Protein AF-A0A5N4CUN2-F1 (afdb_monomer)

Mean predicted aligned error: 5.63 Å

Radius of gyration: 18.81 Å; Cα contacts (8 Å, |Δi|>4): 331; chains: 1; bounding box: 53×37×51 Å

Organism: Camelus dromedarius (NCBI:txid9838)

Sequence (223 aa):
MRIAEFPLNPMFAKMLLESGNFGCSQEILSIAAMMQIQNVFVVPSNQKSQAIRVHRKFAVEEGDHLTMLNVYEAFIKHSKSSQWCQEHFLNHKGLVRAAAVREQLKKLLVKFQVPKKSSEGDPDPVLRCIVSGFFANAARFHSTGAYRTIRDDHELHIHPASVLYAEKPPRWVIYNEVIQTSKYYMRDVTAIESAWLLELAPHFYQQGTHLSLKAKRAKVQDQ

Solvent-accessible surface area (backbone atoms only — not comparable to full-atom values): 12174 Å² total; per-residue (Å²): 122,74,48,80,73,45,99,58,61,61,41,57,32,46,23,56,61,47,12,31,79,52,28,13,26,55,54,45,44,48,28,59,20,41,74,72,42,73,69,47,70,45,70,52,88,93,42,43,70,60,29,53,60,49,48,54,75,40,52,46,92,56,13,32,55,61,18,46,34,45,49,50,53,52,38,57,74,53,72,66,39,59,65,60,21,58,79,50,29,34,34,47,70,41,53,55,48,23,55,53,45,28,56,55,52,48,54,51,36,58,75,70,65,39,49,92,30,63,47,86,83,50,59,64,40,45,53,54,30,48,43,57,24,35,56,89,39,33,35,32,59,42,94,88,78,40,29,26,31,76,88,80,62,47,72,33,36,72,27,85,85,35,69,55,50,87,46,85,77,57,62,26,33,35,33,77,47,76,47,80,75,98,55,46,23,34,38,59,39,28,54,52,63,72,64,54,46,44,72,61,35,49,93,79,39,65,81,70,57,74,65,57,58,49,56,58,51,52,66,64,73,77,111

Nearest PDB structures (foldseek):
  7w59-assembly1_Y  TM=9.658E-01  e=4.745E-22  Homo sapiens
  3i4u-assembly1_A-2  TM=9.693E-01  e=8.129E-22  Homo sapiens
  6hyt-assembly1_A  TM=9.658E-01  e=8.129E-22  Homo sapiens
  6hyt-assembly4_D  TM=9.571E-01  e=1.924E-21  Homo sapiens
  5mqf-assembly1_q  TM=9.693E-01  e=6.289E-21  Homo sapiens

Foldseek 3Di:
DLQVPDPDDSLLSQLLQCLLVLQANLLSLLLSLLVVFPCQAAADPVCNVVLVVLLVVLDDPQKQSSSSSSVLVVCVVVVLDPVVCVNNRGDSVRSVSSVVSSVVSVVSCVVSVRDDGNPPPDCPSVQLSSCLSQLQQKWFQDPVRFIARPPPRDTEHADPPMSCNPPDHAGMWGADDWDDDPGTHGHGIGHDDPVSSCVNCVVVDPPPDPVVVVVVVVVVVVD

Secondary structure (DSSP, 8-state):
--GGGSSS-HHHHHHHHHHHHHT-HHHHHHHHHHTT-S--B---GGGHHHHHHHHTTT--TTBHHHHHHHHHHHHHHTTT-HHHHHHTTB-HHHHHHHHHHHHHHHHHHHHTT------TT-HHHHHHHHHHHHTTSEEEE-TTSSEEETTT--EEEE-TTSGGGSSPPPSEEEEEEEEESSSEEEEEEEE--HHHHHHH-TTT-----HHHHHHHHHHHH--

Structure (mmCIF, N/CA/C/O backbone):
data_AF-A0A5N4CUN2-F1
#
_entry.id   AF-A0A5N4CUN2-F1
#
loop_
_atom_site.group_PDB
_atom_site.id
_atom_site.type_symbol
_atom_site.label_atom_id
_atom_site.label_alt_id
_atom_site.label_comp_id
_atom_site.label_asym_id
_atom_site.label_entity_id
_atom_site.label_seq_id
_atom_site.pdbx_PDB_ins_code
_atom_site.Cartn_x
_atom_site.Cartn_y
_atom_site.Cartn_z
_atom_site.occupancy
_atom_site.B_iso_or_equiv
_atom_site.auth_seq_id
_atom_site.auth_comp_id
_atom_site.auth_asym_id
_atom_site.auth_atom_id
_atom_site.pdbx_PDB_model_num
ATOM 1 N N . MET A 1 1 ? -13.057 -0.856 -22.100 1.00 60.84 1 MET A N 1
ATOM 2 C CA . MET A 1 1 ? -13.466 0.325 -21.304 1.00 60.84 1 MET A CA 1
ATOM 3 C C . MET A 1 1 ? -13.788 0.010 -19.828 1.00 60.84 1 MET A C 1
ATOM 5 O O . MET A 1 1 ? -14.526 0.763 -19.225 1.00 60.84 1 MET A O 1
ATOM 9 N N . ARG A 1 2 ? -13.201 -1.017 -19.179 1.00 78.62 2 ARG A N 1
ATOM 10 C CA . ARG A 1 2 ? -13.511 -1.314 -17.755 1.00 78.62 2 ARG A CA 1
ATOM 11 C C . ARG A 1 2 ? -12.836 -0.356 -16.760 1.00 78.62 2 ARG A C 1
ATOM 13 O O . ARG A 1 2 ? -13.424 -0.003 -15.750 1.00 78.62 2 ARG A O 1
ATOM 20 N N . ILE A 1 3 ? -11.613 0.091 -17.064 1.00 83.38 3 ILE A N 1
ATOM 21 C CA . ILE A 1 3 ? -10.818 0.983 -16.197 1.00 83.38 3 ILE A CA 1
ATOM 22 C C . ILE A 1 3 ? -11.501 2.345 -15.989 1.00 83.38 3 ILE A C 1
ATOM 24 O O . ILE A 1 3 ? -11.527 2.842 -14.871 1.00 83.38 3 ILE A O 1
ATOM 28 N N . ALA A 1 4 ? -12.087 2.918 -17.044 1.00 84.62 4 ALA A N 1
ATOM 29 C CA . ALA A 1 4 ? -12.695 4.252 -17.016 1.00 84.62 4 ALA A CA 1
ATOM 30 C C . ALA A 1 4 ? -13.976 4.342 -16.164 1.00 84.62 4 ALA A C 1
ATOM 32 O O . ALA A 1 4 ? -14.428 5.437 -15.854 1.00 84.62 4 ALA A O 1
ATOM 33 N N . GLU A 1 5 ? -14.567 3.205 -15.793 1.00 87.44 5 GLU A N 1
ATOM 34 C CA . GLU A 1 5 ? -15.769 3.160 -14.956 1.00 87.44 5 GLU A CA 1
ATOM 35 C C . GLU A 1 5 ? -15.459 3.214 -13.450 1.00 87.44 5 GLU A C 1
ATOM 37 O O . GLU A 1 5 ? -16.369 3.407 -12.642 1.00 87.44 5 GLU A O 1
ATOM 42 N N . PHE A 1 6 ? -14.196 3.036 -13.046 1.00 88.25 6 PHE A N 1
ATOM 43 C CA . PHE A 1 6 ? -13.803 3.172 -11.645 1.00 88.25 6 PHE A CA 1
ATOM 44 C C . PHE A 1 6 ? -13.644 4.652 -11.266 1.00 88.25 6 PHE A C 1
ATOM 46 O O . PHE A 1 6 ? -12.958 5.386 -11.976 1.00 88.25 6 PHE A O 1
ATOM 53 N N . PRO A 1 7 ? -14.163 5.095 -10.104 1.00 90.44 7 PRO A N 1
ATOM 54 C CA . PRO A 1 7 ? -13.962 6.454 -9.598 1.00 90.44 7 PRO A CA 1
ATOM 55 C C . PRO A 1 7 ? -12.590 6.606 -8.909 1.00 90.44 7 PRO A C 1
ATOM 57 O O . PRO A 1 7 ? -12.493 7.197 -7.837 1.00 90.44 7 PRO A O 1
ATOM 60 N N . LEU A 1 8 ? -11.540 6.002 -9.474 1.00 90.62 8 LEU A N 1
ATOM 61 C CA . LEU A 1 8 ? -10.194 5.916 -8.901 1.00 90.62 8 LEU A CA 1
ATOM 62 C C . LEU A 1 8 ? -9.133 6.256 -9.951 1.00 90.62 8 LEU A C 1
ATOM 64 O O . LEU A 1 8 ? -9.405 6.264 -11.151 1.00 90.62 8 LEU A O 1
ATOM 68 N N . ASN A 1 9 ? -7.891 6.456 -9.501 1.00 91.56 9 ASN A N 1
ATOM 69 C CA . ASN A 1 9 ? -6.742 6.509 -10.404 1.00 91.56 9 ASN A CA 1
ATOM 70 C C . ASN A 1 9 ? -6.674 5.219 -11.264 1.00 91.56 9 ASN A C 1
ATOM 72 O O . ASN A 1 9 ? -6.872 4.122 -10.723 1.00 91.56 9 ASN A O 1
ATOM 76 N N . PRO A 1 10 ? -6.355 5.316 -12.571 1.00 94.25 10 PRO A N 1
ATOM 77 C CA . PRO A 1 10 ? -6.232 4.163 -13.462 1.00 94.25 10 PRO A CA 1
ATOM 78 C C . PRO A 1 10 ? -5.345 3.020 -12.943 1.00 94.25 10 PRO A C 1
ATOM 80 O O . PRO A 1 10 ? -5.647 1.859 -13.217 1.00 94.25 10 PRO A O 1
ATOM 83 N N . MET A 1 11 ? -4.291 3.314 -12.172 1.00 96.12 11 MET A N 1
ATOM 84 C CA . MET A 1 11 ? -3.417 2.290 -11.578 1.00 96.12 11 MET A CA 1
ATOM 85 C C . MET A 1 11 ? -4.162 1.418 -10.558 1.00 96.12 11 MET A C 1
ATOM 87 O O . MET A 1 11 ? -4.061 0.192 -10.609 1.00 96.12 11 MET A O 1
ATOM 91 N N . PHE A 1 12 ? -5.001 2.021 -9.706 1.00 96.88 12 PHE A N 1
ATOM 92 C CA . PHE A 1 12 ? -5.868 1.272 -8.789 1.00 96.88 12 PHE A CA 1
ATOM 93 C C . PHE A 1 12 ? -6.911 0.449 -9.541 1.00 96.88 12 PHE A C 1
ATOM 95 O O . PHE A 1 12 ? -7.174 -0.691 -9.171 1.00 96.88 12 PHE A O 1
ATOM 102 N N . ALA A 1 13 ? -7.498 0.999 -10.606 1.00 96.44 13 ALA A N 1
ATOM 103 C CA . ALA A 1 13 ? -8.464 0.273 -11.423 1.00 96.44 13 ALA A CA 1
ATOM 104 C C . ALA A 1 13 ? -7.828 -0.952 -12.105 1.00 96.44 13 ALA A C 1
ATOM 106 O O . ALA A 1 13 ? -8.421 -2.030 -12.093 1.00 96.44 13 ALA A O 1
ATOM 107 N N . LYS A 1 14 ? -6.605 -0.818 -12.642 1.00 96.12 14 LYS A N 1
ATOM 108 C CA . LYS A 1 14 ? -5.835 -1.946 -13.187 1.00 96.12 14 LYS A CA 1
ATOM 109 C C . LYS A 1 14 ? -5.560 -2.997 -12.105 1.00 96.12 14 LYS A C 1
ATOM 111 O O . LYS A 1 14 ? -5.880 -4.162 -12.311 1.00 96.12 14 LYS A O 1
ATOM 116 N N . MET A 1 15 ? -5.046 -2.575 -10.947 1.00 97.44 15 MET A N 1
ATOM 117 C CA . MET A 1 15 ? -4.781 -3.450 -9.797 1.00 97.44 15 MET A CA 1
ATOM 118 C C . MET A 1 15 ? -6.031 -4.241 -9.379 1.00 97.44 15 MET A C 1
ATOM 120 O O . MET A 1 15 ? -5.986 -5.455 -9.219 1.00 97.44 15 MET A O 1
ATOM 124 N N . LEU A 1 16 ? -7.173 -3.563 -9.250 1.00 98.12 16 LEU A N 1
ATOM 125 C CA . LEU A 1 16 ? -8.452 -4.170 -8.882 1.00 98.12 16 LEU A CA 1
ATOM 126 C C . LEU A 1 16 ? -8.925 -5.209 -9.905 1.00 98.12 16 LEU A C 1
ATOM 128 O O . LEU A 1 16 ? -9.378 -6.282 -9.510 1.00 98.12 16 LEU A O 1
ATOM 132 N N . LEU A 1 17 ? -8.811 -4.910 -11.200 1.00 97.25 17 LEU A N 1
ATOM 133 C CA . LEU A 1 17 ? -9.230 -5.818 -12.270 1.00 97.25 17 LEU A CA 1
ATOM 134 C C . LEU A 1 17 ? -8.359 -7.080 -12.350 1.00 97.25 17 LEU A C 1
ATOM 136 O O . LEU A 1 17 ? -8.899 -8.162 -12.568 1.00 97.25 17 LEU A O 1
ATOM 140 N N . GLU A 1 18 ? -7.048 -6.957 -12.131 1.00 96.88 18 GLU A N 1
ATOM 141 C CA . GLU A 1 18 ? -6.109 -8.088 -12.178 1.00 96.88 18 GLU A CA 1
ATOM 142 C C . GLU A 1 18 ? -6.113 -8.945 -10.905 1.00 96.88 18 GLU A C 1
ATOM 144 O O . GLU A 1 18 ? -5.708 -10.106 -10.927 1.00 96.88 18 GLU A O 1
ATOM 149 N N . SER A 1 19 ? -6.610 -8.415 -9.789 1.00 98.31 19 SER A N 1
ATOM 150 C CA . SER A 1 19 ? -6.540 -9.074 -8.478 1.00 98.31 19 SER A CA 1
ATOM 151 C C . SER A 1 19 ? -7.138 -10.485 -8.416 1.00 98.31 19 SER A C 1
ATOM 153 O O . SER A 1 19 ? -6.655 -11.342 -7.673 1.00 98.31 19 SER A O 1
ATOM 155 N N . GLY A 1 20 ? -8.159 -10.773 -9.227 1.00 97.25 20 GLY A N 1
ATOM 156 C CA . GLY A 1 20 ? -8.744 -12.113 -9.316 1.00 97.25 20 GLY A CA 1
ATOM 157 C C . GLY A 1 20 ? -7.835 -13.147 -9.999 1.00 97.25 20 GLY A C 1
ATOM 158 O O . GLY A 1 20 ? -7.944 -14.340 -9.698 1.00 97.25 20 GLY A O 1
ATOM 159 N N . ASN A 1 21 ? -6.922 -12.699 -10.868 1.00 97.06 21 ASN A N 1
ATOM 160 C CA . ASN A 1 21 ? -5.923 -13.544 -11.530 1.00 97.06 21 ASN A CA 1
ATOM 161 C C . ASN A 1 21 ? -4.797 -13.918 -10.563 1.00 97.06 21 ASN A C 1
ATOM 163 O O . ASN A 1 21 ? -4.377 -15.070 -10.539 1.00 97.06 21 ASN A O 1
ATOM 167 N N . PHE A 1 22 ? -4.381 -12.974 -9.715 1.00 97.88 22 PHE A N 1
ATOM 168 C CA . PHE A 1 22 ? -3.406 -13.225 -8.650 1.00 97.88 22 PHE A CA 1
ATOM 169 C C . PHE A 1 22 ? -3.988 -14.014 -7.473 1.00 97.88 22 PHE A C 1
ATOM 171 O O . PHE A 1 22 ? -3.245 -14.633 -6.729 1.00 97.88 22 PHE A O 1
ATOM 178 N N . GLY A 1 23 ? -5.312 -14.030 -7.300 1.00 98.19 23 GLY A N 1
ATOM 179 C CA . GLY A 1 23 ? -5.948 -14.743 -6.190 1.00 98.19 23 GLY A CA 1
ATOM 180 C C . GLY A 1 23 ? -6.125 -13.916 -4.918 1.00 98.19 23 GLY A C 1
ATOM 181 O O . GLY A 1 23 ? -6.539 -14.462 -3.910 1.00 98.19 23 GLY A O 1
ATOM 182 N N . CYS A 1 24 ? -5.909 -12.602 -4.971 1.00 98.56 24 CYS A N 1
ATOM 183 C CA . CYS A 1 24 ? -5.881 -11.705 -3.808 1.00 98.56 24 CYS A CA 1
ATOM 184 C C . CYS A 1 24 ? -6.929 -10.575 -3.877 1.00 98.56 24 CYS A C 1
ATOM 186 O O . CYS A 1 24 ? -6.743 -9.463 -3.378 1.00 98.56 24 CYS A O 1
ATOM 188 N N . SER A 1 25 ? -8.048 -10.815 -4.565 1.00 98.50 25 SER A N 1
ATOM 189 C CA . SER A 1 25 ? -9.072 -9.786 -4.802 1.00 98.50 25 SER A CA 1
ATOM 190 C C . SER A 1 25 ? -9.675 -9.184 -3.530 1.00 98.50 25 SER A C 1
ATOM 192 O O . SER A 1 25 ? -10.098 -8.029 -3.545 1.00 98.50 25 SER A O 1
ATOM 194 N N . GLN A 1 26 ? -9.741 -9.936 -2.426 1.00 98.50 26 GLN A N 1
ATOM 195 C CA . GLN A 1 26 ? -10.344 -9.452 -1.185 1.00 98.50 26 GLN A CA 1
ATOM 196 C C . GLN A 1 26 ? -9.429 -8.473 -0.451 1.00 98.50 26 GLN A C 1
ATOM 198 O O . GLN A 1 26 ? -9.922 -7.466 0.071 1.00 98.50 26 GLN A O 1
ATOM 203 N N . GLU A 1 27 ? -8.130 -8.753 -0.467 1.00 98.75 27 GLU A N 1
ATOM 204 C CA . GLU A 1 27 ? -7.043 -7.959 0.090 1.00 98.75 27 GLU A CA 1
ATOM 205 C C . GLU A 1 27 ? -6.873 -6.682 -0.732 1.00 98.75 27 GLU A C 1
ATOM 207 O O . GLU A 1 27 ? -6.954 -5.578 -0.194 1.00 98.75 27 GLU A O 1
ATOM 212 N N . ILE A 1 28 ? -6.766 -6.815 -2.058 1.00 98.69 28 ILE A N 1
ATOM 213 C CA . ILE A 1 28 ? -6.618 -5.687 -2.986 1.00 98.69 28 ILE A CA 1
ATOM 214 C C . ILE A 1 28 ? -7.818 -4.743 -2.926 1.00 98.69 28 ILE A C 1
ATOM 216 O O . ILE A 1 28 ? -7.651 -3.524 -2.964 1.00 98.69 28 ILE A O 1
ATOM 220 N N . LEU A 1 29 ? -9.030 -5.278 -2.770 1.00 98.62 29 LEU A N 1
ATOM 221 C CA . LEU A 1 29 ? -10.230 -4.472 -2.566 1.00 98.62 29 LEU A CA 1
ATOM 222 C C . LEU A 1 29 ? -10.157 -3.640 -1.272 1.00 98.62 29 LEU A C 1
ATOM 224 O O . LEU A 1 29 ? -10.540 -2.468 -1.273 1.00 98.62 29 LEU A O 1
ATOM 228 N N . SER A 1 30 ? -9.667 -4.227 -0.177 1.00 98.75 30 SER A N 1
ATOM 229 C CA . SER A 1 30 ? -9.465 -3.520 1.095 1.00 98.75 30 SER A CA 1
ATOM 230 C C . SER A 1 30 ? -8.366 -2.460 0.979 1.00 98.75 30 SER A C 1
ATOM 232 O O . SER A 1 30 ? -8.586 -1.314 1.367 1.00 98.75 30 SER A O 1
ATOM 234 N N . ILE A 1 31 ? -7.225 -2.810 0.378 1.00 98.69 31 ILE A N 1
ATOM 235 C CA . ILE A 1 31 ? -6.088 -1.909 0.147 1.00 98.69 31 ILE A CA 1
ATOM 236 C C . ILE A 1 31 ? -6.515 -0.715 -0.706 1.00 98.69 31 ILE A C 1
ATOM 238 O O . ILE A 1 31 ? -6.320 0.427 -0.299 1.00 98.69 31 ILE A O 1
ATOM 242 N N . ALA A 1 32 ? -7.168 -0.951 -1.848 1.00 98.38 32 ALA A N 1
ATOM 243 C CA . ALA A 1 32 ? -7.614 0.117 -2.739 1.00 98.38 32 ALA A CA 1
ATOM 244 C C . ALA A 1 32 ? -8.546 1.109 -2.027 1.00 98.38 32 ALA A C 1
ATOM 246 O O . ALA A 1 32 ? -8.425 2.313 -2.246 1.00 98.38 32 ALA A O 1
ATOM 247 N N . ALA A 1 33 ? -9.439 0.621 -1.157 1.00 98.44 33 ALA A N 1
ATOM 248 C CA . ALA A 1 33 ? -10.328 1.465 -0.363 1.00 98.44 33 ALA A CA 1
ATOM 249 C C . ALA A 1 33 ? -9.581 2.260 0.719 1.00 98.44 33 ALA A C 1
ATOM 251 O O . ALA A 1 33 ? -9.854 3.447 0.904 1.00 98.44 33 ALA A O 1
ATOM 252 N N . MET A 1 34 ? -8.634 1.624 1.412 1.00 98.44 34 MET A N 1
ATOM 253 C CA . MET A 1 34 ? -7.817 2.266 2.443 1.00 98.44 34 MET A CA 1
ATOM 254 C C . MET A 1 34 ? -6.920 3.364 1.876 1.00 98.44 34 MET A C 1
ATOM 256 O O . MET A 1 34 ? -6.833 4.432 2.475 1.00 98.44 34 MET A O 1
ATOM 260 N N . MET A 1 35 ? -6.346 3.158 0.689 1.00 97.00 35 MET A N 1
ATOM 261 C CA . MET A 1 35 ? -5.496 4.154 0.024 1.00 97.00 35 MET A CA 1
ATOM 262 C C . MET A 1 35 ? -6.244 5.420 -0.418 1.00 97.00 35 MET A C 1
ATOM 264 O O . MET A 1 35 ? -5.618 6.408 -0.784 1.00 97.00 35 MET A O 1
ATOM 268 N N . GLN A 1 36 ? -7.581 5.439 -0.344 1.00 95.38 36 GLN A N 1
ATOM 269 C CA . GLN A 1 36 ? -8.370 6.660 -0.567 1.00 95.38 36 GLN A CA 1
ATOM 270 C C . GLN A 1 36 ? -8.555 7.497 0.708 1.00 95.38 36 GLN A C 1
ATOM 272 O O . GLN A 1 36 ? -9.151 8.577 0.659 1.00 95.38 36 GLN A O 1
ATOM 277 N N . ILE A 1 37 ? -8.114 6.997 1.866 1.00 96.31 37 ILE A N 1
ATOM 278 C CA . ILE A 1 37 ? -8.299 7.652 3.158 1.00 96.31 37 ILE A CA 1
ATOM 279 C C . ILE A 1 37 ? -7.001 8.316 3.594 1.00 96.31 37 ILE A C 1
ATOM 281 O O . ILE A 1 37 ? -5.978 7.676 3.808 1.00 96.31 37 ILE A O 1
ATOM 285 N N . GLN A 1 38 ? -7.069 9.625 3.802 1.00 91.19 38 GLN A N 1
ATOM 286 C CA . GLN A 1 38 ? -5.967 10.383 4.379 1.00 91.19 38 GLN A CA 1
ATOM 287 C C . GLN A 1 38 ? -5.993 10.307 5.909 1.00 91.19 38 GLN A C 1
ATOM 289 O O . GLN A 1 38 ? -7.062 10.256 6.522 1.00 91.19 38 GLN A O 1
ATOM 294 N N . ASN A 1 39 ? -4.811 10.381 6.526 1.00 90.88 39 ASN A N 1
ATOM 295 C CA . ASN A 1 39 ? -4.642 10.484 7.980 1.00 90.88 39 ASN A CA 1
ATOM 296 C C . ASN A 1 39 ? -5.345 9.347 8.750 1.00 90.88 39 ASN A C 1
ATOM 298 O O . ASN A 1 39 ? -6.094 9.595 9.697 1.00 90.88 39 ASN A O 1
ATOM 302 N N . VAL A 1 40 ? -5.139 8.096 8.313 1.00 97.25 40 VAL A N 1
ATOM 303 C CA . VAL A 1 40 ? -5.640 6.896 9.011 1.00 97.25 40 VAL A CA 1
ATOM 304 C C . VAL A 1 40 ? -5.054 6.812 10.422 1.00 97.25 40 VAL A C 1
ATOM 306 O O . VAL A 1 40 ? -5.788 6.580 11.381 1.00 97.25 40 VAL A O 1
ATOM 309 N N . PHE A 1 41 ? -3.751 7.059 10.548 1.00 96.75 41 PHE A N 1
ATOM 310 C CA . PHE A 1 41 ? -3.044 7.135 11.820 1.00 96.75 41 PHE A CA 1
ATOM 311 C C . PHE A 1 41 ? -3.147 8.539 12.422 1.00 96.75 41 PHE A C 1
ATOM 313 O O . PHE A 1 41 ? -2.848 9.538 11.768 1.00 96.75 41 PHE A O 1
ATOM 320 N N . VAL A 1 42 ? -3.544 8.613 13.690 1.00 95.94 42 VAL A N 1
ATOM 321 C CA . VAL A 1 42 ? -3.650 9.853 14.464 1.00 95.94 42 VAL A CA 1
ATOM 322 C C . VAL A 1 42 ? -2.486 9.913 15.444 1.00 95.94 42 VAL A C 1
ATOM 324 O O . VAL A 1 42 ? -2.243 8.962 16.174 1.00 95.94 42 VAL A O 1
ATOM 327 N N . VAL A 1 43 ? -1.762 11.029 15.501 1.00 94.50 43 VAL A N 1
ATOM 328 C CA . VAL A 1 43 ? -0.636 11.196 16.433 1.00 94.50 43 VAL A CA 1
ATOM 329 C C . VAL A 1 43 ? -0.880 12.432 17.300 1.00 94.50 43 VAL A C 1
ATOM 331 O O . VAL A 1 43 ? -0.524 13.540 16.898 1.00 94.50 43 VAL A O 1
ATOM 334 N N . PRO A 1 44 ? -1.504 12.279 18.483 1.00 93.06 44 PRO A N 1
ATOM 335 C CA . PRO A 1 44 ? -1.698 13.386 19.412 1.00 93.06 44 PRO A CA 1
ATOM 336 C C . PRO A 1 44 ? -0.354 13.906 19.932 1.00 93.06 44 PRO A C 1
ATOM 338 O O . PRO A 1 44 ? 0.535 13.118 20.265 1.00 93.06 44 PRO A O 1
ATOM 341 N N . SER A 1 45 ? -0.211 15.227 20.056 1.00 93.25 45 SER A N 1
ATOM 342 C CA . SER A 1 45 ? 1.033 15.866 20.513 1.00 93.25 45 SER A CA 1
ATOM 343 C C . SER A 1 45 ? 1.477 15.386 21.900 1.00 93.25 45 SER A C 1
ATOM 345 O O . SER A 1 45 ? 2.666 15.172 22.121 1.00 93.25 45 SER A O 1
ATOM 347 N N . ASN A 1 46 ? 0.526 15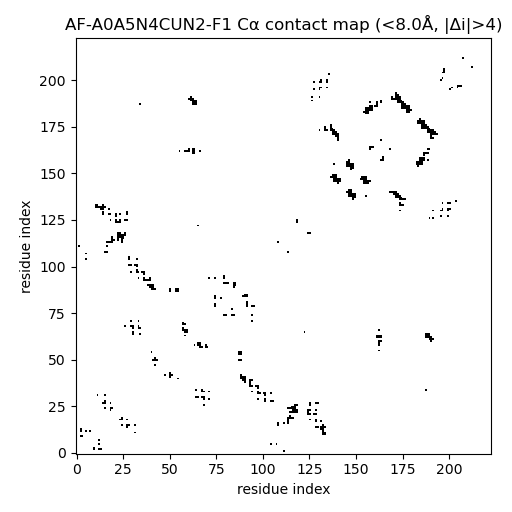.143 22.806 1.00 95.31 46 ASN A N 1
ATOM 348 C CA . ASN A 1 46 ? 0.776 14.685 24.175 1.00 95.31 46 ASN A CA 1
ATOM 349 C C . ASN A 1 46 ? 1.059 13.176 24.309 1.00 95.31 46 ASN A C 1
ATOM 351 O O . ASN A 1 46 ? 1.511 12.740 25.361 1.00 95.31 46 ASN A O 1
ATOM 355 N N . GLN A 1 47 ? 0.795 12.373 23.273 1.00 94.56 47 GLN A N 1
ATOM 356 C CA . GLN A 1 47 ? 0.891 10.904 23.314 1.00 94.56 47 GLN A CA 1
ATOM 357 C C . GLN A 1 47 ? 1.672 10.338 22.121 1.00 94.56 47 GLN A C 1
ATOM 359 O O . GLN A 1 47 ? 1.489 9.187 21.728 1.00 94.56 47 GLN A O 1
ATOM 364 N N . LYS A 1 48 ? 2.573 11.138 21.539 1.00 94.31 48 LYS A N 1
ATOM 365 C CA . LYS A 1 48 ? 3.303 10.793 20.312 1.00 94.31 48 LYS A CA 1
ATOM 366 C C . LYS A 1 48 ? 4.027 9.443 20.395 1.00 94.31 48 LYS A C 1
ATOM 368 O O . LYS A 1 48 ? 3.901 8.628 19.485 1.00 94.31 48 LYS A O 1
ATOM 373 N N . SER A 1 49 ? 4.761 9.187 21.479 1.00 94.94 49 SER A N 1
ATOM 374 C CA . SER A 1 49 ? 5.509 7.934 21.671 1.00 94.94 49 SER A CA 1
ATOM 375 C C . SER A 1 49 ? 4.588 6.715 21.781 1.00 94.94 49 SER A C 1
ATOM 377 O O . SER A 1 49 ? 4.861 5.673 21.184 1.00 94.94 49 SER A O 1
ATOM 379 N N . GLN A 1 50 ? 3.474 6.854 22.503 1.00 96.31 50 GLN A N 1
ATOM 380 C CA . GLN A 1 50 ? 2.476 5.800 22.650 1.00 96.31 50 GLN A CA 1
ATOM 381 C C . GLN A 1 50 ? 1.779 5.501 21.320 1.00 96.31 50 GLN A C 1
ATOM 383 O O . GLN A 1 50 ? 1.688 4.331 20.955 1.00 96.31 50 GLN A O 1
ATOM 388 N N . ALA A 1 51 ? 1.358 6.534 20.582 1.00 96.06 51 ALA A N 1
ATOM 389 C CA . ALA A 1 51 ? 0.725 6.387 19.274 1.00 96.06 51 ALA A CA 1
ATOM 390 C C . ALA A 1 51 ? 1.635 5.631 18.298 1.00 96.06 51 ALA A C 1
ATOM 392 O O . ALA A 1 51 ? 1.238 4.595 17.775 1.00 96.06 51 ALA A O 1
ATOM 393 N N . ILE A 1 52 ? 2.899 6.055 18.165 1.00 93.62 52 ILE A N 1
ATOM 394 C CA . ILE A 1 52 ? 3.888 5.387 17.302 1.00 93.62 52 ILE A CA 1
ATOM 395 C C . ILE A 1 52 ? 4.070 3.916 17.700 1.00 93.62 52 ILE A C 1
ATOM 397 O O . ILE A 1 52 ? 4.105 3.039 16.838 1.00 93.62 52 ILE A O 1
ATOM 401 N N . ARG A 1 53 ? 4.157 3.618 19.004 1.00 95.12 53 ARG A N 1
ATOM 402 C CA . ARG A 1 53 ? 4.296 2.236 19.489 1.00 95.12 53 ARG A CA 1
ATOM 403 C C . ARG A 1 53 ? 3.087 1.374 19.130 1.00 95.12 53 ARG A C 1
ATOM 405 O O . ARG A 1 53 ? 3.259 0.194 18.845 1.00 95.12 53 ARG A O 1
ATOM 412 N N . VAL A 1 54 ? 1.878 1.933 19.173 1.00 96.88 54 VAL A N 1
ATOM 413 C CA . VAL A 1 54 ? 0.664 1.203 18.789 1.00 96.88 54 VAL A CA 1
ATOM 414 C C . VAL A 1 54 ? 0.582 1.033 17.274 1.00 96.88 54 VAL A C 1
ATOM 416 O O . VAL A 1 54 ? 0.306 -0.071 16.818 1.00 96.88 54 VAL A O 1
ATOM 419 N N . HIS A 1 55 ? 0.904 2.066 16.492 1.00 96.25 55 HIS A N 1
ATOM 420 C CA . HIS A 1 55 ? 0.921 1.999 15.025 1.00 96.25 55 HIS A CA 1
ATOM 421 C C . HIS A 1 55 ? 1.901 0.949 14.500 1.00 96.25 55 HIS A C 1
ATOM 423 O O . HIS A 1 55 ? 1.557 0.198 13.592 1.00 96.25 55 HIS A O 1
ATOM 429 N N . ARG A 1 56 ? 3.072 0.813 15.137 1.00 95.00 56 ARG A N 1
ATOM 430 C CA . ARG A 1 56 ? 4.059 -0.231 14.810 1.00 95.00 56 ARG A CA 1
ATOM 431 C C . ARG A 1 56 ? 3.514 -1.657 14.898 1.00 95.00 56 ARG A C 1
ATOM 433 O O . ARG A 1 56 ? 4.071 -2.531 14.256 1.00 95.00 56 ARG A O 1
ATOM 440 N N . LYS A 1 57 ? 2.435 -1.907 15.647 1.00 96.75 57 LYS A N 1
ATOM 441 C CA . LYS A 1 57 ? 1.810 -3.240 15.710 1.00 96.75 57 LYS A CA 1
ATOM 442 C C . LYS A 1 57 ? 1.085 -3.632 14.419 1.00 96.75 57 LYS A C 1
ATOM 444 O O . LYS A 1 57 ? 0.801 -4.808 14.238 1.00 96.75 57 LYS A O 1
ATOM 449 N N . PHE A 1 58 ? 0.748 -2.662 13.568 1.00 97.50 58 PHE A N 1
ATOM 450 C CA . PHE A 1 58 ? 0.152 -2.906 12.251 1.00 97.50 58 PHE A CA 1
ATOM 451 C C . PHE A 1 58 ? 1.194 -2.941 11.134 1.00 97.50 58 PHE A C 1
ATOM 453 O O . PHE A 1 58 ? 0.899 -3.450 10.054 1.00 97.50 58 PHE A O 1
ATOM 460 N N . ALA A 1 59 ? 2.367 -2.353 11.385 1.00 96.50 59 ALA A N 1
ATOM 461 C CA . ALA A 1 59 ? 3.427 -2.212 10.404 1.00 96.50 59 ALA A CA 1
ATOM 462 C C . ALA A 1 59 ? 4.009 -3.574 10.029 1.00 96.50 59 ALA A C 1
ATOM 464 O O . ALA A 1 59 ? 4.196 -4.437 10.887 1.00 96.50 59 ALA A O 1
ATOM 465 N N . VAL A 1 60 ? 4.314 -3.724 8.746 1.00 96.62 60 VAL A N 1
ATOM 466 C CA . VAL A 1 60 ? 4.972 -4.905 8.190 1.00 96.62 60 VAL A CA 1
ATOM 467 C C . VAL A 1 60 ? 6.099 -4.483 7.256 1.00 96.62 60 VAL A C 1
ATOM 469 O O . VAL A 1 60 ? 6.087 -3.369 6.722 1.00 96.62 60 VAL A O 1
ATOM 472 N N . GLU A 1 61 ? 7.094 -5.350 7.098 1.00 95.69 61 GLU A N 1
ATOM 473 C CA . GLU A 1 61 ? 8.337 -5.036 6.385 1.00 95.69 61 GLU A CA 1
ATOM 474 C C . GLU A 1 61 ? 8.145 -4.861 4.873 1.00 95.69 61 GLU A C 1
ATOM 476 O O . GLU A 1 61 ? 8.932 -4.179 4.218 1.00 95.69 61 GLU A O 1
ATOM 481 N N . GLU A 1 62 ? 7.067 -5.411 4.318 1.00 97.25 62 GLU A N 1
ATOM 482 C CA . GLU A 1 62 ? 6.696 -5.254 2.917 1.00 97.25 62 GLU A CA 1
ATOM 483 C C . GLU A 1 62 ? 6.245 -3.820 2.604 1.00 97.25 62 GLU A C 1
ATOM 485 O O . GLU A 1 62 ? 6.364 -3.360 1.466 1.00 97.25 62 GLU A O 1
ATOM 490 N N . GLY A 1 63 ? 5.735 -3.088 3.600 1.00 97.75 63 GLY A N 1
ATOM 491 C CA . GLY A 1 63 ? 5.457 -1.656 3.506 1.00 97.75 63 GLY A CA 1
ATOM 492 C C . GLY A 1 63 ? 4.008 -1.233 3.750 1.00 97.75 63 GLY A C 1
ATOM 493 O O . GLY A 1 63 ? 3.210 -1.902 4.417 1.00 97.75 63 GLY A O 1
ATOM 494 N N . ASP A 1 64 ? 3.666 -0.059 3.218 1.00 98.25 64 ASP A N 1
ATOM 495 C CA . ASP A 1 64 ? 2.463 0.688 3.600 1.00 98.25 64 ASP A CA 1
ATOM 496 C C . ASP A 1 64 ? 1.163 0.013 3.134 1.00 98.25 64 ASP A C 1
ATOM 498 O O . ASP A 1 64 ? 0.157 0.055 3.844 1.00 98.25 64 ASP A O 1
ATOM 502 N N . HIS A 1 65 ? 1.169 -0.660 1.977 1.00 98.56 65 HIS A N 1
ATOM 503 C CA . HIS A 1 65 ? -0.020 -1.338 1.446 1.00 98.56 65 HIS A CA 1
ATOM 504 C C . HIS A 1 65 ? -0.531 -2.451 2.359 1.00 98.56 65 HIS A C 1
ATOM 506 O O . HIS A 1 65 ? -1.708 -2.448 2.729 1.00 98.56 65 HIS A O 1
ATOM 512 N N . LEU A 1 66 ? 0.346 -3.366 2.771 1.00 98.38 66 LEU A N 1
ATOM 513 C CA . LEU A 1 66 ? -0.025 -4.438 3.694 1.00 98.38 66 LEU A CA 1
ATOM 514 C C . LEU A 1 66 ? -0.249 -3.914 5.117 1.00 98.38 66 LEU A C 1
ATOM 516 O O . LEU A 1 66 ? -1.141 -4.391 5.814 1.00 98.38 66 LEU A O 1
ATOM 520 N N . THR A 1 67 ? 0.446 -2.846 5.518 1.00 98.44 67 THR A N 1
ATOM 521 C CA . THR A 1 67 ? 0.142 -2.152 6.779 1.00 98.44 67 THR A CA 1
ATOM 522 C C . THR A 1 67 ? -1.302 -1.628 6.793 1.00 98.44 67 THR A C 1
ATOM 524 O O . THR A 1 67 ? -2.027 -1.804 7.773 1.00 98.44 67 THR A O 1
ATOM 527 N N . MET A 1 68 ? -1.766 -1.013 5.700 1.00 98.62 68 MET A N 1
ATOM 528 C CA . MET A 1 68 ? -3.155 -0.554 5.574 1.00 98.62 68 MET A CA 1
ATOM 529 C C . MET A 1 68 ? -4.161 -1.710 5.538 1.00 98.62 68 MET A C 1
ATOM 531 O O . MET A 1 68 ? -5.260 -1.568 6.081 1.00 98.62 68 MET A O 1
ATOM 535 N N . LEU A 1 69 ? -3.794 -2.850 4.942 1.00 98.69 69 LEU A N 1
ATOM 536 C CA . LEU A 1 69 ? -4.601 -4.071 4.994 1.00 98.69 69 LEU A CA 1
ATOM 537 C C . LEU A 1 69 ? -4.793 -4.534 6.444 1.00 98.69 69 LEU A C 1
ATOM 539 O O . LEU A 1 69 ? -5.935 -4.684 6.879 1.00 98.69 69 LEU A O 1
ATOM 543 N N . ASN A 1 70 ? -3.708 -4.634 7.217 1.00 98.56 70 ASN A N 1
ATOM 544 C CA . ASN A 1 70 ? -3.746 -5.022 8.630 1.00 98.56 70 ASN A CA 1
ATOM 545 C C . ASN A 1 70 ? -4.642 -4.103 9.464 1.00 98.56 70 ASN A C 1
ATOM 547 O O . ASN A 1 70 ? -5.429 -4.570 10.290 1.00 98.56 70 ASN A O 1
ATOM 551 N N . VAL A 1 71 ? -4.555 -2.786 9.242 1.00 98.69 71 VAL A N 1
ATOM 552 C CA . VAL A 1 71 ? -5.429 -1.812 9.915 1.00 98.69 71 VAL A CA 1
ATOM 553 C C . VAL A 1 71 ? -6.898 -2.077 9.580 1.00 98.69 71 VAL A C 1
ATOM 555 O O . VAL A 1 71 ? -7.741 -2.087 10.481 1.00 98.69 71 VAL A O 1
ATOM 558 N N . TYR A 1 72 ? -7.222 -2.300 8.303 1.00 98.75 72 TYR A N 1
ATOM 559 C CA . TYR A 1 72 ? -8.596 -2.555 7.875 1.00 98.75 72 TYR A CA 1
ATOM 560 C C . TYR A 1 72 ? -9.147 -3.859 8.456 1.00 98.75 72 TYR A C 1
ATOM 562 O O . TYR A 1 72 ? -10.250 -3.877 9.003 1.00 98.75 72 TYR A O 1
ATOM 570 N N . GLU A 1 73 ? -8.386 -4.947 8.380 1.00 98.38 73 GLU A N 1
ATOM 571 C CA . GLU A 1 73 ? -8.797 -6.246 8.912 1.00 98.38 73 GLU A CA 1
ATOM 572 C C . GLU A 1 73 ? -8.997 -6.199 10.424 1.00 98.38 73 GLU A C 1
ATOM 574 O O . GLU A 1 73 ? -10.020 -6.669 10.926 1.00 98.38 73 GLU A O 1
ATOM 579 N N . ALA A 1 74 ? -8.088 -5.548 11.153 1.00 98.50 74 ALA A N 1
ATOM 580 C CA . ALA A 1 74 ? -8.234 -5.346 12.586 1.00 98.50 74 ALA A CA 1
ATOM 581 C C . ALA A 1 74 ? -9.472 -4.499 12.923 1.00 98.50 74 ALA A C 1
ATOM 583 O O . ALA A 1 74 ? -10.205 -4.835 13.856 1.00 98.50 74 ALA A O 1
ATOM 584 N N . PHE A 1 75 ? -9.758 -3.455 12.142 1.00 98.69 75 PHE A N 1
ATOM 585 C CA . PHE A 1 75 ? -10.959 -2.636 12.306 1.00 98.69 75 PHE A CA 1
ATOM 586 C C . PHE A 1 75 ? -12.250 -3.442 12.110 1.00 98.69 75 PHE A C 1
ATOM 588 O O . PHE A 1 75 ? -13.195 -3.303 12.891 1.00 98.69 75 PHE A O 1
ATOM 595 N N . ILE A 1 76 ? -12.297 -4.315 11.098 1.00 98.44 76 ILE A N 1
ATOM 596 C CA . ILE A 1 76 ? -13.442 -5.204 10.863 1.00 98.44 76 ILE A CA 1
ATOM 597 C C . ILE A 1 76 ? -13.559 -6.264 11.961 1.00 98.44 76 ILE A C 1
ATOM 599 O O . ILE A 1 76 ? -14.662 -6.485 12.462 1.00 98.44 76 ILE A O 1
ATOM 603 N N . LYS A 1 77 ? -12.441 -6.865 12.385 1.00 98.19 77 LYS A N 1
ATOM 604 C CA . LYS A 1 77 ? -12.389 -7.853 13.473 1.00 98.19 77 LYS A CA 1
ATOM 605 C C . LYS A 1 77 ? -12.934 -7.299 14.790 1.00 98.19 77 LYS A C 1
ATOM 607 O O . LYS A 1 77 ? -13.591 -8.024 15.527 1.00 98.19 77 LYS A O 1
ATOM 612 N N . HIS A 1 78 ? -12.712 -6.014 15.061 1.00 98.44 78 HIS A N 1
ATOM 613 C CA . HIS A 1 78 ? -13.250 -5.314 16.233 1.00 98.44 78 HIS A CA 1
ATOM 614 C C . HIS A 1 78 ? -14.584 -4.611 15.939 1.00 98.44 78 HIS A C 1
ATOM 616 O O . HIS A 1 78 ? -14.895 -3.572 16.525 1.00 98.44 78 HIS A O 1
ATOM 622 N N . SER A 1 79 ? -15.379 -5.151 15.010 1.00 98.06 79 SER A N 1
ATOM 623 C CA . SER A 1 79 ? -16.751 -4.715 14.721 1.00 98.06 79 SER A CA 1
ATOM 624 C C . SER A 1 79 ? -16.888 -3.221 14.417 1.00 98.06 79 SER A C 1
ATOM 626 O O . SER A 1 79 ? -17.898 -2.600 14.746 1.00 98.06 79 SER A O 1
ATOM 628 N N . LYS A 1 80 ? -15.873 -2.620 13.781 1.00 97.75 80 LYS A N 1
ATOM 629 C CA . LYS A 1 80 ? -15.830 -1.189 13.442 1.00 97.75 80 LYS A CA 1
ATOM 630 C C . LYS A 1 80 ? -15.936 -0.255 14.662 1.00 97.75 80 LYS A C 1
ATOM 632 O O . LYS A 1 80 ? -16.421 0.877 14.550 1.00 97.75 80 LYS A O 1
ATOM 637 N N . SER A 1 81 ? -15.499 -0.731 15.829 1.00 98.44 81 SER A N 1
ATOM 638 C CA . SER A 1 81 ? -15.632 -0.043 17.114 1.00 98.44 81 SER A CA 1
ATOM 639 C C . SER A 1 81 ? -14.887 1.298 17.144 1.00 98.44 81 SER A C 1
ATOM 641 O O . SER A 1 81 ? -13.677 1.360 16.932 1.00 98.44 81 SER A O 1
ATOM 643 N N . SER A 1 82 ? -15.596 2.363 17.527 1.00 98.31 82 SER A N 1
ATOM 644 C CA . SER A 1 82 ? -15.003 3.690 17.743 1.00 98.31 82 SER A CA 1
ATOM 645 C C . SER A 1 82 ? -14.020 3.708 18.917 1.00 98.31 82 SER A C 1
ATOM 647 O O . SER A 1 82 ? -12.938 4.278 18.795 1.00 98.31 82 SER A O 1
ATOM 649 N N . GLN A 1 83 ? -14.348 3.004 20.007 1.00 98.31 83 GLN A N 1
ATOM 650 C CA . GLN A 1 83 ? -13.485 2.883 21.183 1.00 98.31 83 GLN A CA 1
ATOM 651 C C . GLN A 1 83 ? -12.145 2.224 20.825 1.00 98.31 83 GLN A C 1
ATOM 653 O O . GLN A 1 83 ? -11.092 2.816 21.029 1.00 98.31 83 GLN A O 1
ATOM 658 N N . TRP A 1 84 ? -12.184 1.045 20.197 1.00 98.44 84 TRP A N 1
ATOM 659 C CA . TRP A 1 84 ? -10.990 0.386 19.658 1.00 98.44 84 TRP A CA 1
ATOM 660 C C . TRP A 1 84 ? -10.130 1.311 18.778 1.00 98.44 84 TRP A C 1
ATOM 662 O O . TRP A 1 84 ? -8.913 1.359 18.957 1.00 98.44 84 TRP A O 1
ATOM 672 N N . CYS A 1 85 ? -10.736 2.091 17.870 1.00 98.38 85 CYS A N 1
ATOM 673 C CA . CYS A 1 85 ? -9.987 3.060 17.065 1.00 98.38 85 CYS A CA 1
ATOM 674 C C . CYS A 1 85 ? -9.310 4.133 17.925 1.00 98.38 85 CYS A C 1
ATOM 676 O O . CYS A 1 85 ? -8.167 4.487 17.652 1.00 98.38 85 CYS A O 1
ATOM 678 N N . GLN A 1 86 ? -9.983 4.638 18.962 1.00 97.44 86 GLN A N 1
ATOM 679 C CA . GLN A 1 86 ? -9.403 5.607 19.891 1.00 97.44 86 GLN A CA 1
ATOM 680 C C . GLN A 1 86 ? -8.199 5.016 20.637 1.00 97.44 86 GLN A C 1
ATOM 682 O O . GLN A 1 86 ? -7.141 5.641 20.674 1.00 97.44 86 GLN A O 1
ATOM 687 N N . GLU A 1 87 ? -8.329 3.795 21.159 1.00 97.00 87 GLU A N 1
ATOM 688 C CA . GLU A 1 87 ? -7.252 3.066 21.848 1.00 97.00 87 GLU A CA 1
ATOM 689 C C . GLU A 1 87 ? -6.052 2.782 20.929 1.00 97.00 87 GLU A C 1
ATOM 691 O O . GLU A 1 87 ? -4.906 2.752 21.384 1.00 97.00 87 GLU A O 1
ATOM 696 N N . HIS A 1 88 ? -6.308 2.611 19.627 1.00 98.25 88 HIS A N 1
ATOM 697 C CA . HIS A 1 88 ? -5.286 2.340 18.616 1.00 98.25 88 HIS A CA 1
ATOM 698 C C . HIS A 1 88 ? -4.798 3.581 17.867 1.00 98.25 88 HIS A C 1
ATOM 700 O O . HIS A 1 88 ? -3.987 3.462 16.947 1.00 98.25 88 HIS A O 1
ATOM 706 N N . PHE A 1 89 ? -5.245 4.771 18.279 1.00 98.06 89 PHE A N 1
ATOM 707 C CA . PHE A 1 89 ? -4.893 6.039 17.648 1.00 98.06 89 PHE A CA 1
ATOM 708 C C . PHE A 1 89 ? -5.193 6.043 16.137 1.00 98.06 89 PHE A C 1
ATOM 710 O O . PHE A 1 89 ? -4.361 6.437 15.315 1.00 98.06 89 PHE A O 1
ATOM 717 N N . LEU A 1 90 ? -6.385 5.575 15.772 1.00 98.25 90 LEU A N 1
ATOM 718 C CA . LEU A 1 90 ? -6.880 5.471 14.403 1.00 98.25 90 LEU A CA 1
ATOM 719 C C . LEU A 1 90 ? -8.065 6.410 14.168 1.00 98.25 90 LEU A C 1
ATOM 721 O O . LEU A 1 90 ? -8.932 6.606 15.021 1.00 98.25 90 LEU A O 1
ATOM 725 N N . ASN A 1 91 ? -8.145 6.955 12.960 1.00 98.12 91 ASN A N 1
ATOM 726 C CA . ASN A 1 91 ? -9.243 7.810 12.537 1.00 98.12 91 ASN A CA 1
ATOM 727 C C . ASN A 1 91 ? -10.504 6.981 12.233 1.00 98.12 91 ASN A C 1
ATOM 729 O O . ASN A 1 91 ? -10.689 6.489 11.118 1.00 98.12 91 ASN A O 1
ATOM 733 N N . HIS A 1 92 ? -11.406 6.864 13.215 1.00 98.50 92 HIS A N 1
ATOM 734 C CA . HIS A 1 92 ? -12.661 6.108 13.080 1.00 98.50 92 HIS A CA 1
ATOM 735 C C . HIS A 1 92 ? -13.511 6.554 11.883 1.00 98.50 92 HIS A C 1
ATOM 737 O O . HIS A 1 92 ? -13.945 5.714 11.096 1.00 98.50 92 HIS A O 1
ATOM 743 N N . LYS A 1 93 ? -13.692 7.867 11.683 1.00 98.31 93 LYS A N 1
ATOM 744 C CA . LYS A 1 93 ? -14.466 8.402 10.547 1.00 98.31 93 LYS A CA 1
ATOM 745 C C . LYS A 1 93 ? -13.830 8.019 9.208 1.00 98.31 93 LYS A C 1
ATOM 747 O O . LYS A 1 93 ? -14.542 7.657 8.272 1.00 98.31 93 LYS A O 1
ATOM 752 N N . GLY A 1 94 ? -12.499 8.064 9.131 1.00 98.44 94 GLY A N 1
ATOM 753 C CA . GLY A 1 94 ? -11.735 7.612 7.969 1.00 98.44 94 GLY A CA 1
ATOM 754 C C . GLY A 1 94 ? -11.956 6.127 7.669 1.00 98.44 94 GLY A C 1
ATOM 755 O O . GLY A 1 94 ? -12.267 5.772 6.536 1.00 98.44 94 GLY A O 1
ATOM 756 N N . LEU A 1 95 ? -11.894 5.266 8.686 1.00 98.62 95 LEU A N 1
ATOM 757 C CA . LEU A 1 95 ? -12.086 3.819 8.530 1.00 98.62 95 LEU A CA 1
ATOM 758 C C . LEU A 1 95 ? -13.529 3.435 8.165 1.00 98.62 95 LEU A C 1
ATOM 760 O O . LEU A 1 95 ? -13.751 2.552 7.332 1.00 98.62 95 LEU A O 1
ATOM 764 N N . VAL A 1 96 ? -14.529 4.134 8.711 1.00 98.56 96 VAL A N 1
ATOM 765 C CA . VAL A 1 96 ? -15.930 3.980 8.281 1.00 98.56 96 VAL A CA 1
ATOM 766 C C . VAL A 1 96 ? -16.083 4.362 6.806 1.00 98.56 96 VAL A C 1
ATOM 768 O O . VAL A 1 96 ? -16.738 3.640 6.048 1.00 98.56 96 VAL A O 1
ATOM 771 N N . ARG A 1 97 ? -15.434 5.448 6.366 1.00 98.50 97 ARG A N 1
ATOM 772 C CA . ARG A 1 97 ? -15.415 5.847 4.953 1.00 98.50 97 ARG A CA 1
ATOM 773 C C . ARG A 1 97 ? -14.717 4.806 4.074 1.00 98.50 97 ARG A C 1
ATOM 775 O O . ARG A 1 97 ? -15.271 4.475 3.029 1.00 98.50 97 ARG A O 1
ATOM 782 N N . ALA A 1 98 ? -13.581 4.240 4.494 1.00 98.56 98 ALA A N 1
ATOM 783 C CA . ALA A 1 98 ? -12.935 3.133 3.777 1.00 98.56 98 ALA A CA 1
ATOM 784 C C . ALA A 1 98 ? -13.894 1.952 3.597 1.00 98.56 98 ALA A C 1
ATOM 786 O O . ALA A 1 98 ? -14.016 1.422 2.498 1.00 98.56 98 ALA A O 1
ATOM 787 N N . ALA A 1 99 ? -14.635 1.565 4.641 1.00 98.56 99 ALA A N 1
ATOM 788 C CA . ALA A 1 99 ? -15.609 0.481 4.536 1.00 98.56 99 ALA A CA 1
ATOM 789 C C . ALA A 1 99 ? -16.725 0.782 3.516 1.00 98.56 99 ALA A C 1
ATOM 791 O O . ALA A 1 99 ? -17.132 -0.117 2.781 1.00 98.56 99 ALA A O 1
ATOM 792 N N . ALA A 1 100 ? -17.187 2.033 3.429 1.00 98.25 100 ALA A N 1
ATOM 793 C CA . ALA A 1 100 ? -18.167 2.446 2.423 1.00 98.25 100 ALA A CA 1
ATOM 794 C C . ALA A 1 100 ? -17.590 2.415 0.995 1.00 98.25 100 ALA A C 1
ATOM 796 O O . ALA A 1 100 ? -18.224 1.864 0.093 1.00 98.25 100 ALA A O 1
ATOM 797 N N . VAL A 1 101 ? -16.374 2.941 0.796 1.00 98.38 101 VAL A N 1
ATOM 798 C CA . VAL A 1 101 ? -15.655 2.886 -0.493 1.00 98.38 101 VAL A CA 1
ATOM 799 C C . VAL A 1 101 ? -15.452 1.436 -0.926 1.00 98.38 101 VAL A C 1
ATOM 801 O O . VAL A 1 101 ? -15.716 1.083 -2.074 1.00 98.38 101 VAL A O 1
ATOM 804 N N . ARG A 1 102 ? -15.065 0.559 0.004 1.00 98.50 102 ARG A N 1
ATOM 805 C CA . ARG A 1 102 ? -14.870 -0.865 -0.266 1.00 98.50 102 ARG A CA 1
ATOM 806 C C . ARG A 1 102 ? -16.136 -1.531 -0.808 1.00 98.50 102 ARG A C 1
ATOM 808 O O . ARG A 1 102 ? -16.057 -2.281 -1.776 1.00 98.50 102 ARG A O 1
ATOM 815 N N . GLU A 1 103 ? -17.307 -1.248 -0.238 1.00 98.25 103 GLU A N 1
ATOM 816 C CA . GLU A 1 103 ? -18.572 -1.801 -0.745 1.00 98.25 103 GLU A CA 1
ATOM 817 C C . GLU A 1 103 ? -18.959 -1.238 -2.122 1.00 98.25 103 GLU A C 1
ATOM 819 O O . GLU A 1 103 ? -19.545 -1.957 -2.932 1.00 98.25 103 GLU A O 1
ATOM 824 N N . GLN A 1 104 ? -18.604 0.012 -2.436 1.00 97.56 104 GLN A N 1
ATOM 825 C CA . GLN A 1 104 ? -18.788 0.565 -3.785 1.00 97.56 104 GLN A CA 1
ATOM 826 C C . GLN A 1 104 ? -17.897 -0.154 -4.806 1.00 97.56 104 GLN A C 1
ATOM 828 O O . GLN A 1 104 ? -18.389 -0.630 -5.829 1.00 97.56 104 GLN A O 1
ATOM 833 N N . LEU A 1 105 ? -16.606 -0.302 -4.501 1.00 98.00 105 LEU A N 1
ATOM 834 C CA . LEU A 1 105 ? -15.646 -0.991 -5.366 1.00 98.00 105 LEU A CA 1
ATOM 835 C C . LEU A 1 105 ? -16.002 -2.471 -5.552 1.00 98.00 105 LEU A C 1
ATOM 837 O O . 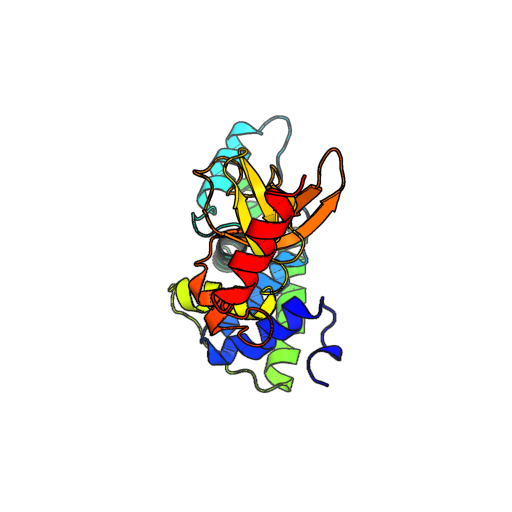LEU A 1 105 ? -15.902 -2.998 -6.656 1.00 98.00 105 LEU A O 1
ATOM 841 N N . LYS A 1 106 ? -16.514 -3.131 -4.510 1.00 98.19 106 LYS A N 1
ATOM 842 C CA . LYS A 1 106 ? -16.996 -4.516 -4.578 1.00 98.19 106 LYS A CA 1
ATOM 843 C C . LYS A 1 106 ? -18.095 -4.700 -5.623 1.00 98.19 106 LYS A C 1
ATOM 845 O O . LYS A 1 106 ? -18.066 -5.678 -6.362 1.00 98.19 106 LYS A O 1
ATOM 850 N N . LYS A 1 107 ? -19.050 -3.766 -5.712 1.00 97.69 107 LYS A N 1
ATOM 851 C CA . LYS A 1 107 ? -20.115 -3.811 -6.731 1.00 97.69 107 LYS A CA 1
ATOM 852 C C . LYS A 1 107 ? -19.536 -3.742 -8.144 1.00 97.69 107 LYS A C 1
ATOM 854 O O . LYS A 1 107 ? -20.015 -4.450 -9.025 1.00 97.69 107 LYS A O 1
ATOM 859 N N . LEU A 1 108 ? -18.487 -2.941 -8.347 1.00 96.56 108 LEU A N 1
ATOM 860 C CA . LEU A 1 108 ? -17.778 -2.862 -9.626 1.00 96.56 108 LEU A CA 1
ATOM 861 C C . LEU A 1 108 ? -17.023 -4.158 -9.940 1.00 96.56 108 LEU A C 1
ATOM 863 O O . LEU A 1 108 ? -17.125 -4.652 -11.057 1.00 96.56 108 LEU A O 1
ATOM 867 N N . LEU A 1 109 ? -16.337 -4.760 -8.963 1.00 97.25 109 LEU A N 1
ATOM 868 C CA . LEU A 1 109 ? -15.673 -6.057 -9.156 1.00 97.25 109 LEU A CA 1
ATOM 869 C C . LEU A 1 109 ? -16.664 -7.154 -9.558 1.00 97.25 109 LEU A C 1
ATOM 871 O O . LEU A 1 109 ? -16.393 -7.904 -10.492 1.00 97.25 109 LEU A O 1
ATOM 875 N N . VAL A 1 110 ? -17.835 -7.201 -8.912 1.00 97.44 110 VAL A N 1
ATOM 876 C CA . VAL A 1 110 ? -18.922 -8.122 -9.283 1.00 97.44 110 VAL A CA 1
ATOM 877 C C . VAL A 1 110 ? -19.419 -7.833 -10.701 1.00 97.44 110 VAL A C 1
ATOM 879 O O . VAL A 1 110 ? -19.513 -8.755 -11.508 1.00 97.44 110 VAL A O 1
ATOM 882 N N . LYS A 1 111 ? -19.673 -6.561 -11.040 1.00 96.38 111 LYS A N 1
ATOM 883 C CA . LYS A 1 111 ? -20.084 -6.141 -12.392 1.00 96.38 111 LYS A CA 1
ATOM 884 C C . LYS A 1 111 ? -19.076 -6.578 -13.461 1.00 96.38 111 LYS A C 1
ATOM 886 O O . LYS A 1 111 ? -19.474 -7.018 -14.536 1.00 96.38 111 LYS A O 1
ATOM 891 N N . PHE A 1 112 ? -17.781 -6.470 -13.172 1.00 96.31 112 PHE A N 1
ATOM 892 C CA . PHE A 1 112 ? -16.703 -6.844 -14.091 1.00 96.31 112 PHE A CA 1
ATOM 893 C C . PHE A 1 112 ? -16.274 -8.307 -13.990 1.00 96.31 112 PHE A C 1
ATOM 895 O O . PHE A 1 112 ? -15.331 -8.695 -14.680 1.00 96.31 112 PHE A O 1
ATOM 902 N N . GLN A 1 113 ? -16.985 -9.108 -13.190 1.00 96.88 113 GLN A N 1
ATOM 903 C CA . GLN A 1 113 ? -16.761 -10.543 -13.016 1.00 96.88 113 GLN A CA 1
ATOM 904 C C . GLN A 1 113 ? -15.342 -10.876 -12.536 1.00 96.88 113 GLN A C 1
ATOM 906 O O . GLN A 1 113 ? -14.772 -11.894 -12.922 1.00 96.88 113 GLN A O 1
ATOM 911 N N . VAL A 1 114 ? -14.759 -10.022 -11.690 1.00 97.50 114 VAL A N 1
ATOM 912 C CA . VAL A 1 114 ? -13.469 -10.310 -11.055 1.00 97.50 114 VAL A CA 1
ATOM 913 C C . VAL A 1 114 ? -13.683 -11.408 -10.003 1.00 97.50 114 VAL A C 1
ATOM 915 O O . VAL A 1 114 ? -14.503 -11.216 -9.098 1.00 97.50 114 VAL A O 1
ATOM 918 N N . PRO A 1 115 ? -12.983 -12.557 -10.095 1.00 97.12 115 PRO A N 1
ATOM 919 C CA . PRO A 1 115 ? -13.133 -13.648 -9.138 1.00 97.12 115 PRO A CA 1
ATOM 920 C C . PRO A 1 115 ? -12.867 -13.204 -7.700 1.00 97.12 115 PRO A C 1
ATOM 922 O O . PRO A 1 115 ? -11.814 -12.641 -7.408 1.00 97.12 115 PRO A O 1
ATOM 925 N N . LYS A 1 116 ? -13.796 -13.519 -6.791 1.00 97.31 116 LYS A N 1
ATOM 926 C CA . LYS A 1 116 ? -13.621 -13.288 -5.354 1.00 97.31 116 LYS A CA 1
ATOM 927 C C . LYS A 1 116 ? -12.724 -14.378 -4.756 1.00 97.31 116 LYS A C 1
ATOM 929 O O . LYS A 1 116 ? -13.205 -15.452 -4.408 1.00 97.31 116 LYS A O 1
ATOM 934 N N . LYS A 1 117 ? -11.438 -14.077 -4.620 1.00 97.88 117 LYS A N 1
ATOM 935 C CA . LYS A 1 117 ? -10.392 -14.918 -4.016 1.00 97.88 117 LYS A CA 1
ATOM 936 C C . LYS A 1 117 ? -9.638 -14.171 -2.909 1.00 97.88 117 LYS A C 1
ATOM 938 O O . LYS A 1 117 ? -9.644 -12.936 -2.907 1.00 97.88 117 LYS A O 1
ATOM 943 N N . SER A 1 118 ? -9.064 -14.922 -1.974 1.00 97.44 118 SER A N 1
ATOM 944 C CA . SER A 1 118 ? -8.169 -14.446 -0.912 1.00 97.44 118 SER A CA 1
ATOM 945 C C . SER A 1 118 ? -6.834 -15.172 -1.035 1.00 97.44 118 SER A C 1
ATOM 947 O O . SER A 1 118 ? -6.831 -16.342 -1.420 1.00 97.44 118 SER A O 1
ATOM 949 N N . SER A 1 119 ? -5.738 -14.490 -0.703 1.00 96.75 119 SER A N 1
ATOM 950 C CA . SER A 1 119 ? -4.408 -15.106 -0.642 1.00 96.75 119 SER A CA 1
ATOM 951 C C . SER A 1 119 ? -4.159 -15.864 0.666 1.00 96.75 119 SER A C 1
ATOM 953 O O . SER A 1 119 ? -3.066 -16.374 0.872 1.00 96.75 119 SER A O 1
ATOM 955 N N . GLU A 1 120 ? -5.155 -15.935 1.559 1.00 95.56 120 GLU A N 1
ATOM 956 C CA . GLU A 1 120 ? -5.106 -16.690 2.821 1.00 95.56 120 GLU A CA 1
ATOM 957 C C . GLU A 1 120 ? -3.911 -16.323 3.720 1.00 95.56 120 GLU A C 1
ATOM 959 O O . GLU A 1 120 ? -3.418 -17.135 4.499 1.00 95.56 120 GLU A O 1
ATOM 964 N N . GLY A 1 121 ? -3.470 -15.064 3.640 1.00 94.06 121 GLY A N 1
ATOM 965 C CA . GLY A 1 121 ? -2.349 -14.533 4.416 1.00 94.06 121 GLY A CA 1
ATOM 966 C C . GLY A 1 121 ? -1.000 -14.573 3.698 1.00 94.06 121 GLY A C 1
ATOM 967 O O . GLY A 1 121 ? -0.039 -14.036 4.239 1.00 94.06 121 GLY A O 1
ATOM 968 N N . ASP A 1 122 ? -0.917 -15.137 2.488 1.00 97.19 122 ASP A N 1
ATOM 969 C CA . ASP A 1 122 ? 0.280 -15.030 1.652 1.00 97.19 122 ASP A CA 1
ATOM 970 C C . ASP A 1 122 ? 0.400 -13.599 1.083 1.00 97.19 122 ASP A C 1
ATOM 972 O O . ASP A 1 122 ? -0.511 -13.139 0.373 1.00 97.19 122 ASP A O 1
ATOM 976 N N . PRO A 1 123 ? 1.485 -12.863 1.392 1.00 97.31 123 PRO A N 1
ATOM 977 C CA . PRO A 1 123 ? 1.690 -11.522 0.869 1.00 97.31 123 PRO A CA 1
ATOM 978 C C . PRO A 1 123 ? 2.072 -11.507 -0.618 1.00 97.31 123 PRO A C 1
ATOM 980 O O . PRO A 1 123 ? 1.755 -10.526 -1.294 1.00 97.31 123 PRO A O 1
ATOM 983 N N . ASP A 1 124 ? 2.710 -12.549 -1.166 1.00 97.50 124 ASP A N 1
ATOM 984 C CA . ASP A 1 124 ? 3.293 -12.510 -2.519 1.00 97.50 124 ASP A CA 1
ATOM 985 C C . ASP A 1 124 ? 2.248 -12.228 -3.620 1.00 97.50 124 ASP A C 1
ATOM 987 O O . ASP A 1 124 ? 2.432 -11.272 -4.389 1.00 97.50 124 ASP A O 1
ATOM 991 N N . PRO A 1 125 ? 1.078 -12.904 -3.657 1.00 98.31 125 PRO A N 1
ATOM 992 C CA . PRO A 1 125 ? 0.020 -12.571 -4.607 1.00 98.31 125 PRO A CA 1
ATOM 993 C C . PR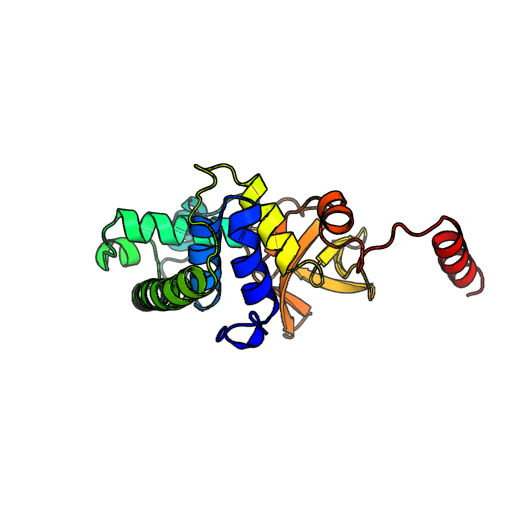O A 1 125 ? -0.460 -11.120 -4.508 1.00 98.31 125 PRO A C 1
ATOM 995 O O . PRO A 1 125 ? -0.791 -10.494 -5.520 1.00 98.31 125 PRO A O 1
ATOM 998 N N . VAL A 1 126 ? -0.510 -10.568 -3.292 1.00 98.69 126 VAL A N 1
ATOM 999 C CA . VAL A 1 126 ? -0.941 -9.186 -3.043 1.00 98.69 126 VAL A CA 1
ATOM 1000 C C . VAL A 1 126 ? 0.102 -8.212 -3.587 1.00 98.69 126 VAL A C 1
ATOM 1002 O O . VAL A 1 126 ? -0.242 -7.305 -4.347 1.00 98.69 126 VAL A O 1
ATOM 1005 N N . LEU A 1 127 ? 1.379 -8.424 -3.260 1.00 98.56 127 LEU A N 1
ATOM 1006 C CA . LEU A 1 127 ? 2.488 -7.578 -3.700 1.00 98.56 127 LEU A CA 1
ATOM 1007 C C . LEU A 1 127 ? 2.642 -7.585 -5.220 1.00 98.56 127 LEU A C 1
ATOM 1009 O O . LEU A 1 127 ? 2.720 -6.523 -5.841 1.00 98.56 127 LEU A O 1
ATOM 1013 N N . ARG A 1 128 ? 2.605 -8.763 -5.848 1.00 98.56 128 ARG A N 1
ATOM 1014 C CA . ARG A 1 128 ? 2.672 -8.896 -7.310 1.00 98.56 128 ARG A CA 1
ATOM 1015 C C . ARG A 1 128 ? 1.475 -8.225 -7.981 1.00 98.56 128 ARG A C 1
ATOM 1017 O O . ARG A 1 128 ? 1.643 -7.512 -8.972 1.00 98.56 128 ARG A O 1
ATOM 1024 N N . CYS A 1 129 ? 0.276 -8.345 -7.409 1.00 98.56 129 CYS A N 1
ATOM 1025 C CA . CYS A 1 129 ? -0.889 -7.623 -7.913 1.00 98.56 129 CYS A CA 1
ATOM 1026 C C . CYS A 1 129 ? -0.718 -6.098 -7.809 1.00 98.56 129 CYS A C 1
ATOM 1028 O O . CYS A 1 129 ? -1.042 -5.385 -8.764 1.00 98.56 129 CYS A O 1
ATOM 1030 N N . ILE A 1 130 ? -0.179 -5.586 -6.699 1.00 98.50 130 ILE A N 1
ATOM 1031 C CA . ILE A 1 130 ? 0.132 -4.159 -6.535 1.00 98.50 130 ILE A CA 1
ATOM 1032 C C . ILE A 1 130 ? 1.123 -3.702 -7.612 1.00 98.50 130 ILE A C 1
ATOM 1034 O O . ILE A 1 130 ? 0.85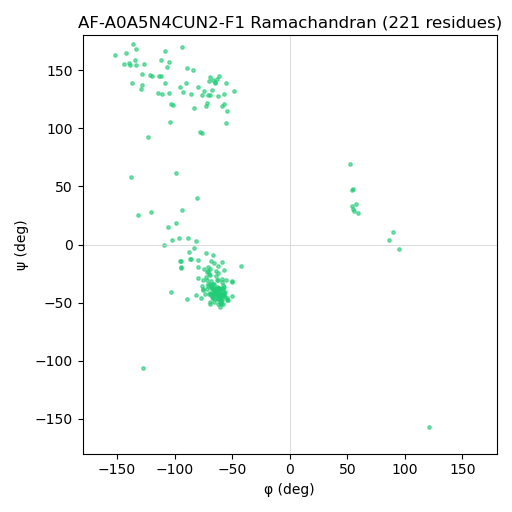9 -2.719 -8.308 1.00 98.50 130 ILE A O 1
ATOM 1038 N N . VAL A 1 131 ? 2.212 -4.450 -7.828 1.00 98.25 131 VAL A N 1
ATOM 1039 C CA . VAL A 1 131 ? 3.184 -4.161 -8.895 1.00 98.25 131 VAL A CA 1
ATOM 1040 C C . VAL A 1 131 ? 2.509 -4.136 -10.259 1.00 98.25 131 VAL A C 1
ATOM 1042 O O . VAL A 1 131 ? 2.759 -3.226 -11.044 1.00 98.25 131 VAL A O 1
ATOM 1045 N N . SER A 1 132 ? 1.598 -5.069 -10.541 1.00 97.56 132 SER A N 1
ATOM 1046 C CA . SER A 1 132 ? 0.872 -5.080 -11.812 1.00 97.56 132 SER A CA 1
ATOM 1047 C C . SER A 1 132 ? 0.077 -3.787 -12.047 1.00 97.56 132 SER A C 1
ATOM 1049 O O . SER A 1 132 ? -0.029 -3.347 -13.190 1.00 97.56 132 SER A O 1
ATOM 1051 N N . GLY A 1 133 ? -0.440 -3.135 -11.000 1.00 97.00 133 GLY A N 1
ATOM 1052 C CA . GLY A 1 133 ? -1.152 -1.857 -11.094 1.00 97.00 133 GLY A CA 1
ATOM 1053 C C . GLY A 1 133 ? -0.227 -0.644 -11.171 1.00 97.00 133 GLY A C 1
ATOM 1054 O O . GLY A 1 133 ? -0.445 0.245 -11.992 1.00 97.00 133 GLY A O 1
ATOM 1055 N N . PHE A 1 134 ? 0.821 -0.641 -10.348 1.00 97.69 134 PHE A N 1
ATOM 1056 C CA . PHE A 1 134 ? 1.703 0.503 -10.094 1.00 97.69 134 PHE A CA 1
ATOM 1057 C C . PHE A 1 134 ? 3.079 0.387 -10.751 1.00 97.69 134 PHE A C 1
ATOM 1059 O O . PHE A 1 134 ? 3.983 1.147 -10.425 1.00 97.69 134 PHE A O 1
ATOM 1066 N N . PHE A 1 135 ? 3.256 -0.529 -11.703 1.00 95.69 135 PHE A N 1
ATOM 1067 C CA . PHE A 1 135 ? 4.535 -0.796 -12.366 1.00 95.69 135 PHE A CA 1
ATOM 1068 C C . PHE A 1 135 ? 5.235 0.463 -12.894 1.00 95.69 135 PHE A C 1
ATOM 1070 O O . PHE A 1 135 ? 6.456 0.488 -12.903 1.00 95.69 135 PHE A O 1
ATOM 1077 N N . ALA A 1 136 ? 4.515 1.505 -13.321 1.00 95.00 136 ALA A N 1
ATOM 1078 C CA . ALA A 1 136 ? 5.117 2.755 -13.795 1.00 95.00 136 ALA A CA 1
ATOM 1079 C C . ALA A 1 136 ? 5.733 3.609 -12.665 1.00 95.00 136 ALA A C 1
ATOM 1081 O O . ALA A 1 136 ? 6.648 4.394 -12.913 1.00 95.00 136 ALA A O 1
ATOM 1082 N N . ASN A 1 137 ? 5.269 3.420 -11.430 1.00 97.19 137 ASN A N 1
ATOM 1083 C CA . ASN A 1 137 ? 5.718 4.111 -10.229 1.00 97.19 137 ASN A CA 1
ATOM 1084 C C . ASN A 1 137 ? 6.715 3.248 -9.451 1.00 97.19 137 ASN A C 1
ATOM 1086 O O . ASN A 1 137 ? 6.463 2.857 -8.312 1.00 97.19 137 ASN A O 1
ATOM 1090 N N . ALA A 1 138 ? 7.845 2.930 -10.077 1.00 97.62 138 ALA A N 1
ATOM 1091 C CA . ALA A 1 138 ? 8.916 2.181 -9.438 1.00 97.62 138 ALA A CA 1
ATOM 1092 C C . ALA A 1 138 ? 10.157 3.054 -9.227 1.00 97.62 138 ALA A C 1
ATOM 1094 O O . ALA A 1 138 ? 10.512 3.895 -10.065 1.00 97.62 138 ALA A O 1
ATO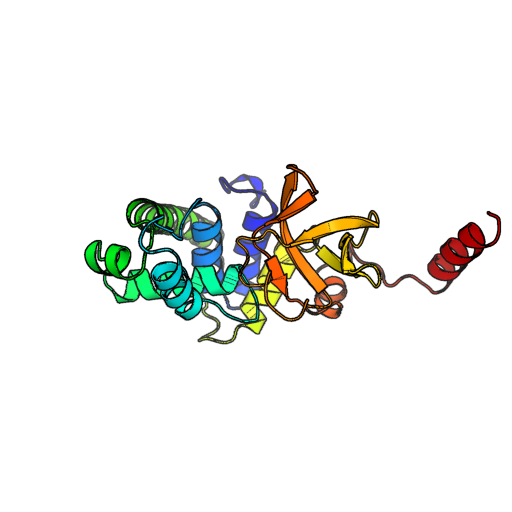M 1095 N N . ALA A 1 139 ? 10.857 2.806 -8.124 1.00 98.00 139 ALA A N 1
ATOM 1096 C CA . ALA A 1 139 ? 12.130 3.434 -7.814 1.00 98.00 139 ALA A CA 1
ATOM 1097 C C . ALA A 1 139 ? 13.121 2.426 -7.224 1.00 98.00 139 ALA A C 1
ATOM 1099 O O . ALA A 1 139 ? 12.744 1.415 -6.631 1.00 98.00 139 ALA A O 1
ATOM 1100 N N . ARG A 1 140 ? 14.412 2.717 -7.384 1.00 97.38 140 ARG A N 1
ATOM 1101 C CA . ARG A 1 140 ? 15.511 1.923 -6.823 1.00 97.38 140 ARG A CA 1
ATOM 1102 C C . ARG A 1 140 ? 16.353 2.757 -5.878 1.00 97.38 140 ARG A C 1
ATOM 1104 O O . ARG A 1 140 ? 16.583 3.938 -6.139 1.00 97.38 140 ARG A O 1
ATOM 1111 N N . PHE A 1 141 ? 16.851 2.131 -4.823 1.00 97.25 141 PHE A N 1
ATOM 1112 C CA . PHE A 1 141 ? 17.795 2.764 -3.915 1.00 97.25 141 PHE A CA 1
ATOM 1113 C C . PHE A 1 141 ? 19.148 2.959 -4.614 1.00 97.25 141 PHE A C 1
ATOM 1115 O O . PHE A 1 141 ? 19.688 2.032 -5.228 1.00 97.25 141 PHE A O 1
ATOM 1122 N N . HIS A 1 142 ? 19.675 4.178 -4.561 1.00 94.94 142 HIS A N 1
ATOM 1123 C CA . HIS A 1 142 ? 20.917 4.580 -5.212 1.00 94.94 142 HIS A CA 1
ATOM 1124 C C . HIS A 1 142 ? 22.058 4.707 -4.191 1.00 94.94 142 HIS A C 1
ATOM 1126 O O . HIS A 1 142 ? 21.830 4.944 -3.007 1.00 94.94 142 HIS A O 1
ATOM 1132 N N . SER A 1 143 ? 23.309 4.599 -4.647 1.00 90.94 143 SER A N 1
ATOM 1133 C CA . SER A 1 143 ? 24.500 4.695 -3.785 1.00 90.94 143 SER A CA 1
ATOM 1134 C C . SER A 1 143 ? 24.658 6.053 -3.094 1.00 90.94 143 SER A C 1
ATOM 1136 O O . SER A 1 143 ? 25.357 6.150 -2.092 1.00 90.94 143 SER A O 1
ATOM 1138 N N . THR A 1 144 ? 23.984 7.091 -3.596 1.00 90.00 144 THR A N 1
ATOM 1139 C CA . THR A 1 144 ? 23.927 8.423 -2.972 1.00 90.00 144 THR A CA 1
ATOM 1140 C C . THR A 1 144 ? 23.059 8.467 -1.711 1.00 90.00 144 THR A C 1
ATOM 1142 O O . THR A 1 144 ? 23.016 9.500 -1.053 1.00 90.00 144 THR A O 1
ATOM 1145 N N . GLY A 1 145 ? 22.340 7.387 -1.381 1.00 90.00 145 GLY A N 1
ATOM 1146 C CA . GLY A 1 145 ? 21.426 7.327 -0.237 1.00 90.00 145 GLY A CA 1
ATOM 1147 C C . GLY A 1 145 ? 20.006 7.827 -0.524 1.00 90.00 145 GLY A C 1
ATOM 1148 O O . GLY A 1 145 ? 19.181 7.859 0.384 1.00 90.00 145 GLY A O 1
ATOM 1149 N N . ALA A 1 146 ? 19.705 8.194 -1.773 1.00 94.50 146 ALA A N 1
ATOM 1150 C CA . ALA A 1 146 ? 18.365 8.560 -2.236 1.00 94.50 146 ALA A CA 1
ATOM 1151 C C . ALA A 1 146 ? 17.786 7.474 -3.157 1.00 94.50 146 ALA A C 1
ATOM 1153 O O . ALA A 1 146 ? 18.510 6.602 -3.641 1.00 94.50 146 ALA A O 1
ATOM 1154 N N . TYR A 1 147 ? 16.486 7.534 -3.436 1.00 97.81 147 TYR A N 1
ATOM 1155 C CA . TYR A 1 147 ? 15.866 6.700 -4.464 1.00 97.81 147 TYR A CA 1
ATOM 1156 C C . TYR A 1 147 ? 15.911 7.402 -5.818 1.00 97.81 147 TYR A C 1
ATOM 1158 O O . TYR A 1 147 ? 15.902 8.629 -5.888 1.00 97.81 147 TYR A O 1
ATOM 1166 N N . ARG A 1 148 ? 15.935 6.628 -6.904 1.00 97.25 148 ARG A N 1
ATOM 1167 C CA . ARG A 1 148 ? 15.763 7.149 -8.265 1.00 97.25 148 ARG A CA 1
ATOM 1168 C C . ARG A 1 148 ? 14.688 6.392 -9.022 1.00 97.25 148 ARG A C 1
ATOM 1170 O O . ARG A 1 148 ? 14.643 5.160 -8.943 1.00 97.25 148 ARG A O 1
ATOM 1177 N N . THR A 1 149 ? 13.839 7.112 -9.755 1.00 96.00 149 THR A N 1
ATOM 1178 C CA . THR A 1 149 ? 12.842 6.487 -10.638 1.00 96.00 149 THR A CA 1
ATOM 1179 C C . THR A 1 149 ? 13.534 5.652 -11.710 1.00 96.00 149 THR A C 1
ATOM 1181 O O . THR A 1 149 ? 14.613 5.998 -12.190 1.00 96.00 149 THR A O 1
ATOM 1184 N N . ILE A 1 150 ? 12.928 4.529 -12.101 1.00 91.94 150 ILE A N 1
ATOM 1185 C CA . ILE A 1 150 ? 13.604 3.592 -13.015 1.00 91.94 150 ILE A CA 1
ATOM 1186 C C . ILE A 1 150 ? 13.765 4.170 -14.424 1.00 91.94 150 ILE A C 1
ATOM 1188 O O . ILE A 1 150 ? 14.771 3.913 -15.087 1.00 91.94 150 ILE A O 1
ATOM 1192 N N . ARG A 1 151 ? 12.778 4.942 -14.885 1.00 82.75 151 ARG A N 1
ATOM 1193 C CA . ARG A 1 151 ? 12.716 5.401 -16.274 1.00 82.75 151 ARG A CA 1
ATOM 1194 C C . ARG A 1 151 ? 13.445 6.725 -16.499 1.00 82.75 151 ARG A C 1
ATOM 1196 O O . ARG A 1 151 ? 14.239 6.826 -17.432 1.00 82.75 151 ARG A O 1
ATOM 1203 N N . ASP A 1 152 ? 13.200 7.693 -15.620 1.00 86.69 152 ASP A N 1
ATOM 1204 C CA . ASP A 1 152 ? 13.615 9.085 -15.818 1.00 86.69 152 ASP A CA 1
ATOM 1205 C C . ASP A 1 152 ? 14.757 9.505 -14.865 1.00 86.69 152 ASP A C 1
ATOM 1207 O O . ASP A 1 152 ? 15.244 10.626 -14.941 1.00 86.69 152 ASP A O 1
ATOM 1211 N N . ASP A 1 153 ? 15.214 8.597 -13.992 1.00 90.81 153 ASP A N 1
ATOM 1212 C CA . ASP A 1 153 ? 16.315 8.806 -13.036 1.00 90.81 153 ASP A CA 1
ATOM 1213 C C . ASP A 1 153 ? 16.116 10.017 -12.100 1.00 90.81 153 ASP A C 1
ATOM 1215 O O . ASP A 1 153 ? 17.071 10.623 -11.612 1.00 90.81 153 ASP A O 1
ATOM 1219 N N . HIS A 1 154 ? 14.856 10.357 -11.816 1.00 94.50 154 HIS A N 1
ATOM 1220 C CA . HIS A 1 154 ? 14.494 11.442 -10.908 1.00 94.50 154 HIS A CA 1
ATOM 1221 C C . HIS A 1 154 ? 14.733 11.039 -9.457 1.00 94.50 154 HIS A C 1
ATOM 1223 O O . HIS A 1 154 ? 14.297 9.968 -9.030 1.00 94.50 154 HIS A O 1
ATOM 1229 N N . GLU A 1 155 ? 15.390 11.914 -8.697 1.00 96.94 155 GLU A N 1
ATOM 1230 C CA . GLU A 1 155 ? 15.649 11.697 -7.278 1.00 96.94 155 GLU A CA 1
ATOM 1231 C C . GLU A 1 155 ? 14.367 11.811 -6.447 1.00 96.94 155 GLU A C 1
ATOM 1233 O O . GLU A 1 155 ? 13.645 12.805 -6.525 1.00 96.94 155 GLU A O 1
ATOM 1238 N N . LEU A 1 156 ? 14.122 10.799 -5.616 1.00 97.50 156 LEU A N 1
ATOM 1239 C CA . LEU A 1 156 ? 12.991 10.690 -4.706 1.00 97.50 156 LEU A CA 1
ATOM 1240 C C . LEU A 1 156 ? 13.454 10.235 -3.316 1.00 97.50 156 LEU A C 1
ATOM 1242 O O . LEU A 1 156 ? 14.502 9.606 -3.150 1.00 97.50 156 LEU A O 1
ATOM 1246 N N . HIS A 1 157 ? 12.631 10.509 -2.308 1.00 97.25 157 HIS A N 1
ATOM 1247 C CA . HIS A 1 157 ? 12.857 10.117 -0.914 1.00 97.25 157 HIS A CA 1
ATOM 1248 C C . HIS A 1 157 ? 11.619 9.389 -0.378 1.00 97.25 157 HIS A C 1
ATOM 1250 O O . HIS A 1 157 ? 10.503 9.709 -0.776 1.00 97.25 157 HIS A O 1
ATOM 1256 N N . ILE A 1 158 ? 11.771 8.414 0.521 1.00 97.38 158 ILE A N 1
ATOM 1257 C CA . ILE A 1 158 ? 10.606 7.822 1.204 1.00 97.38 158 ILE A CA 1
ATOM 1258 C C . ILE A 1 158 ? 10.000 8.884 2.126 1.00 97.38 158 ILE A C 1
ATOM 1260 O O . ILE A 1 158 ? 10.723 9.563 2.857 1.00 97.38 158 ILE A O 1
ATOM 1264 N N . HIS A 1 159 ? 8.679 9.056 2.086 1.00 96.25 159 HIS A N 1
ATOM 1265 C CA . HIS A 1 159 ? 8.004 10.009 2.959 1.00 96.25 159 HIS A CA 1
ATOM 1266 C C . HIS A 1 159 ? 8.137 9.606 4.444 1.00 96.25 159 HIS A C 1
ATOM 1268 O O . HIS A 1 159 ? 7.925 8.436 4.759 1.00 96.25 159 HIS A O 1
ATOM 1274 N N . PRO A 1 160 ? 8.370 10.546 5.387 1.00 93.94 160 PRO A N 1
ATOM 1275 C CA . PRO A 1 160 ? 8.546 10.238 6.817 1.00 93.94 160 PRO A CA 1
ATOM 1276 C C . PRO A 1 160 ? 7.383 9.522 7.518 1.00 93.94 160 PRO A C 1
ATOM 1278 O O . PRO A 1 160 ? 7.546 9.033 8.631 1.00 93.94 160 PRO A O 1
ATOM 1281 N N . ALA A 1 161 ? 6.200 9.505 6.899 1.00 92.44 161 ALA A N 1
ATOM 1282 C CA . ALA A 1 161 ? 5.029 8.791 7.413 1.00 92.44 161 ALA A CA 1
ATOM 1283 C C . ALA A 1 161 ? 4.960 7.316 6.978 1.00 92.44 161 ALA A C 1
ATOM 1285 O O . ALA A 1 161 ? 4.132 6.587 7.513 1.00 92.44 161 ALA A O 1
ATOM 1286 N N . SER A 1 162 ? 5.781 6.896 6.010 1.00 95.50 162 SER A N 1
ATOM 1287 C CA . SER A 1 162 ? 5.850 5.500 5.572 1.00 95.50 162 SER A CA 1
ATOM 1288 C C . SER A 1 162 ? 6.475 4.636 6.661 1.00 95.50 162 SER A C 1
ATOM 1290 O O . SER A 1 162 ? 7.432 5.058 7.320 1.00 95.50 162 SER A O 1
ATOM 1292 N N . VAL A 1 163 ? 5.993 3.402 6.805 1.00 95.50 163 VAL A N 1
ATOM 1293 C CA . VAL A 1 163 ? 6.596 2.425 7.724 1.00 95.50 163 VAL A CA 1
ATOM 1294 C C . VAL A 1 163 ? 8.034 2.083 7.335 1.00 95.50 163 VAL A C 1
ATOM 1296 O O . VAL A 1 163 ? 8.834 1.759 8.203 1.00 95.50 163 VAL A O 1
ATOM 1299 N N . LEU A 1 164 ? 8.393 2.248 6.059 1.00 96.00 164 LEU A N 1
ATOM 1300 C CA . LEU A 1 164 ? 9.725 1.955 5.526 1.00 96.00 164 LEU A CA 1
ATOM 1301 C C . LEU A 1 164 ? 10.735 3.094 5.730 1.00 96.00 164 LEU A C 1
ATOM 1303 O O . LEU A 1 164 ? 11.897 2.955 5.356 1.00 96.00 164 LEU A O 1
ATOM 1307 N N . TYR A 1 165 ? 10.324 4.234 6.299 1.00 93.69 165 TYR A N 1
ATOM 1308 C CA . TYR A 1 165 ? 11.201 5.402 6.443 1.00 93.69 165 TYR A CA 1
ATOM 1309 C C . TYR A 1 165 ? 12.383 5.162 7.395 1.00 93.69 165 TYR A C 1
ATOM 1311 O O . TYR A 1 165 ? 13.482 5.656 7.152 1.00 93.69 165 TYR A O 1
ATOM 1319 N N . ALA A 1 166 ? 12.148 4.436 8.490 1.00 87.38 166 ALA A N 1
ATOM 1320 C CA . ALA A 1 166 ? 13.145 4.184 9.534 1.00 87.38 166 ALA A CA 1
ATOM 1321 C C . ALA A 1 166 ? 13.770 2.781 9.453 1.00 87.38 166 ALA A C 1
ATOM 1323 O O . ALA A 1 166 ? 14.558 2.415 10.323 1.00 87.38 166 ALA A O 1
ATOM 1324 N N . GLU A 1 167 ? 13.410 2.010 8.429 1.00 89.12 167 GLU A N 1
ATOM 1325 C CA . GLU A 1 167 ? 13.874 0.642 8.229 1.00 89.12 167 GLU A CA 1
ATOM 1326 C C . GLU A 1 167 ? 15.105 0.600 7.322 1.00 89.12 167 GLU A C 1
ATOM 1328 O O . GLU A 1 167 ? 15.489 1.590 6.689 1.00 89.12 167 GLU A O 1
ATOM 1333 N N . LYS A 1 168 ? 15.742 -0.573 7.238 1.00 91.69 168 LYS A N 1
ATOM 1334 C CA . LYS A 1 168 ? 16.802 -0.801 6.253 1.00 91.69 168 LYS A CA 1
ATOM 1335 C C . LYS A 1 168 ? 16.233 -0.530 4.849 1.00 91.69 168 LYS A C 1
ATOM 1337 O O . LYS A 1 168 ? 15.293 -1.223 4.462 1.00 91.69 168 LYS A O 1
ATOM 1342 N N . PRO A 1 169 ? 16.800 0.411 4.066 1.00 92.81 169 PRO A N 1
ATOM 1343 C CA . PRO A 1 169 ? 16.209 0.803 2.792 1.00 92.81 169 PRO A CA 1
ATOM 1344 C C . PRO A 1 169 ? 16.078 -0.386 1.824 1.00 92.81 169 PRO A C 1
ATOM 1346 O O . PRO A 1 169 ? 17.101 -0.983 1.460 1.00 92.81 169 PRO A O 1
ATOM 1349 N N . PRO A 1 170 ? 14.856 -0.746 1.390 1.00 96.00 170 PRO A N 1
ATOM 1350 C CA . PRO A 1 170 ? 14.670 -1.771 0.373 1.00 96.00 170 PRO A CA 1
ATOM 1351 C C . PRO A 1 170 ? 15.294 -1.338 -0.954 1.00 96.00 170 PRO A C 1
ATOM 1353 O O . PRO A 1 170 ? 15.246 -0.179 -1.363 1.00 96.00 170 PRO A O 1
ATOM 1356 N N . ARG A 1 171 ? 15.891 -2.293 -1.671 1.00 96.62 171 ARG A N 1
ATOM 1357 C CA . ARG A 1 171 ? 16.609 -1.985 -2.915 1.00 96.62 171 ARG A CA 1
ATOM 1358 C C . ARG A 1 171 ? 15.677 -1.474 -4.018 1.00 96.62 171 ARG A C 1
ATOM 1360 O O . ARG A 1 171 ? 16.102 -0.647 -4.824 1.00 96.62 171 ARG A O 1
ATOM 1367 N N . TRP A 1 172 ? 14.445 -1.972 -4.056 1.00 97.88 172 TRP A N 1
ATOM 1368 C CA . TRP A 1 172 ? 13.432 -1.631 -5.048 1.00 97.88 172 TRP A CA 1
ATOM 1369 C C . TRP A 1 172 ? 12.092 -1.433 -4.362 1.00 97.88 172 TRP A C 1
ATOM 1371 O O . TRP A 1 172 ? 11.730 -2.189 -3.461 1.00 97.88 172 TRP A O 1
ATOM 1381 N N . VAL A 1 173 ? 11.371 -0.410 -4.801 1.00 98.44 173 VAL A N 1
ATOM 1382 C CA . VAL A 1 173 ? 10.065 -0.052 -4.259 1.00 98.44 173 VAL A CA 1
ATOM 1383 C C . VAL A 1 173 ? 9.108 0.348 -5.367 1.00 98.44 173 VAL A C 1
ATOM 1385 O O . VAL A 1 173 ? 9.529 0.821 -6.428 1.00 98.44 173 VAL A O 1
ATOM 1388 N N . ILE A 1 174 ? 7.820 0.213 -5.076 1.00 98.25 174 ILE A N 1
ATOM 1389 C CA . ILE A 1 174 ? 6.745 0.919 -5.772 1.00 98.25 174 ILE A CA 1
ATOM 1390 C C . ILE A 1 174 ? 6.093 1.926 -4.828 1.00 98.25 174 ILE A C 1
ATOM 1392 O O . ILE A 1 174 ? 6.196 1.794 -3.606 1.00 98.25 174 ILE A O 1
ATOM 1396 N N . TYR A 1 175 ? 5.429 2.929 -5.394 1.00 98.06 175 TYR A N 1
ATOM 1397 C CA . TYR A 1 175 ? 4.749 3.981 -4.638 1.00 98.06 175 TYR A CA 1
ATOM 1398 C C . TYR A 1 175 ? 3.445 4.422 -5.313 1.00 98.06 175 TYR A C 1
ATOM 1400 O O . TYR A 1 175 ? 3.297 4.332 -6.535 1.00 98.06 175 TYR A O 1
ATOM 1408 N N . ASN A 1 176 ? 2.502 4.960 -4.537 1.00 96.75 176 ASN A N 1
ATOM 1409 C CA . ASN A 1 176 ? 1.233 5.441 -5.096 1.00 96.75 176 ASN A CA 1
ATOM 1410 C C . ASN A 1 176 ? 1.377 6.789 -5.793 1.00 96.75 176 ASN A C 1
ATOM 1412 O O . ASN A 1 176 ? 0.871 6.987 -6.899 1.00 96.75 176 ASN A O 1
ATOM 1416 N N . GLU A 1 177 ? 2.064 7.720 -5.139 1.00 94.69 177 GLU A N 1
ATOM 1417 C CA . GLU A 1 177 ? 2.205 9.091 -5.610 1.00 94.69 177 GLU A CA 1
ATOM 1418 C C . GLU A 1 177 ? 3.505 9.729 -5.121 1.00 94.69 177 GLU A C 1
ATOM 1420 O O . GLU A 1 177 ? 4.141 9.267 -4.168 1.00 94.69 177 GLU A O 1
ATOM 1425 N N . VAL A 1 178 ? 3.878 10.823 -5.781 1.00 96.50 178 VAL A N 1
ATOM 1426 C CA . VAL A 1 178 ? 4.964 11.703 -5.356 1.00 96.50 178 VAL A CA 1
ATOM 1427 C C . VAL A 1 178 ? 4.355 13.019 -4.906 1.00 96.50 178 VAL A C 1
ATOM 1429 O O . VAL A 1 178 ? 3.593 13.633 -5.649 1.00 96.50 178 VAL A O 1
ATOM 1432 N N . ILE A 1 179 ? 4.731 13.473 -3.715 1.00 95.88 179 ILE A N 1
ATOM 1433 C CA . ILE A 1 179 ? 4.402 14.813 -3.233 1.00 95.88 179 ILE A CA 1
ATOM 1434 C C . ILE A 1 179 ? 5.656 15.683 -3.214 1.00 95.88 179 ILE A C 1
ATOM 1436 O O . ILE A 1 179 ? 6.736 15.236 -2.823 1.00 95.88 179 ILE A O 1
ATOM 1440 N N . GLN A 1 180 ? 5.513 16.938 -3.631 1.00 95.06 180 GLN A N 1
ATOM 1441 C CA . GLN A 1 180 ? 6.586 17.924 -3.585 1.00 95.06 180 GLN A CA 1
ATOM 1442 C C . GLN A 1 180 ? 6.381 18.846 -2.385 1.00 95.06 180 GLN A C 1
ATOM 1444 O O . GLN A 1 180 ? 5.367 19.532 -2.281 1.00 95.06 180 GLN A O 1
ATOM 1449 N N . THR A 1 181 ? 7.358 18.867 -1.481 1.00 91.75 181 THR A N 1
ATOM 1450 C CA . THR A 1 181 ? 7.434 19.851 -0.394 1.00 91.75 181 THR A CA 1
ATOM 1451 C C . THR A 1 181 ? 8.810 20.517 -0.420 1.00 91.75 181 THR A C 1
ATOM 1453 O O . THR A 1 181 ? 9.093 21.290 -1.330 1.00 91.75 181 THR A O 1
ATOM 1456 N N . SER A 1 182 ? 9.697 20.182 0.520 1.00 91.88 182 SER A N 1
ATOM 1457 C CA . SER A 1 182 ? 11.118 20.552 0.486 1.00 91.88 182 SER A CA 1
ATOM 1458 C C . SER A 1 182 ? 11.940 19.652 -0.441 1.00 91.88 182 SER A C 1
ATOM 1460 O O . SER A 1 182 ? 12.945 20.081 -0.998 1.00 91.88 182 SER A O 1
ATOM 1462 N N . LYS A 1 183 ? 11.504 18.400 -0.602 1.00 94.31 183 LYS A N 1
ATOM 1463 C CA . LYS A 1 183 ? 12.023 17.404 -1.544 1.00 94.31 183 LYS A CA 1
ATOM 1464 C C . LYS A 1 183 ? 10.840 16.697 -2.207 1.00 94.31 183 LYS A C 1
ATOM 1466 O O . LYS A 1 183 ? 9.691 16.889 -1.801 1.00 94.31 183 LYS A O 1
ATOM 1471 N N . TYR A 1 184 ? 11.126 15.865 -3.201 1.00 97.25 184 TYR A N 1
ATOM 1472 C CA . TYR A 1 184 ? 10.147 14.943 -3.764 1.00 97.25 184 TYR A CA 1
ATOM 1473 C C . TYR A 1 184 ? 10.072 13.680 -2.903 1.00 97.25 184 TYR A C 1
ATOM 1475 O O . TYR A 1 184 ? 11.064 12.962 -2.759 1.00 97.25 184 TYR A O 1
ATOM 1483 N N . TYR A 1 185 ? 8.901 13.420 -2.322 1.00 97.75 185 TYR A N 1
ATOM 1484 C CA . TYR A 1 185 ? 8.669 12.283 -1.437 1.00 97.75 185 TYR A CA 1
ATOM 1485 C C . TYR A 1 185 ? 7.674 11.293 -2.038 1.00 97.75 185 TYR A C 1
ATOM 1487 O O . TYR A 1 185 ? 6.579 11.680 -2.439 1.00 97.75 185 TYR A O 1
ATOM 1495 N N . MET A 1 186 ? 8.035 10.013 -2.039 1.00 98.00 186 MET A N 1
ATOM 1496 C CA . MET A 1 186 ? 7.149 8.895 -2.359 1.00 98.00 186 MET A CA 1
ATOM 1497 C C . MET A 1 186 ? 6.222 8.613 -1.178 1.00 98.00 186 MET A C 1
ATOM 1499 O O . MET A 1 186 ? 6.705 8.437 -0.055 1.00 98.00 186 MET A O 1
ATOM 1503 N N . ARG A 1 187 ? 4.913 8.535 -1.432 1.00 96.25 187 ARG A N 1
ATOM 1504 C CA . ARG A 1 187 ? 3.917 8.085 -0.449 1.00 96.25 187 ARG A CA 1
ATOM 1505 C C . ARG A 1 187 ? 3.401 6.688 -0.766 1.00 96.25 187 ARG A C 1
ATOM 1507 O O . ARG A 1 187 ? 3.367 6.289 -1.929 1.00 96.25 187 ARG A O 1
ATOM 1514 N N . ASP A 1 188 ? 2.971 6.007 0.295 1.00 97.06 188 ASP A N 1
ATOM 1515 C CA . ASP A 1 188 ? 2.433 4.648 0.285 1.00 97.06 188 ASP A CA 1
ATOM 1516 C C . ASP A 1 188 ? 3.390 3.688 -0.433 1.00 97.06 188 ASP A C 1
ATOM 1518 O O . ASP A 1 188 ? 3.166 3.253 -1.563 1.00 97.06 188 ASP A O 1
ATOM 1522 N N . VAL A 1 189 ? 4.528 3.445 0.210 1.00 98.31 189 VAL A N 1
ATOM 1523 C CA . VAL A 1 189 ? 5.674 2.750 -0.373 1.00 98.31 189 VAL A CA 1
ATOM 1524 C C . VAL A 1 189 ? 5.628 1.272 -0.008 1.00 98.31 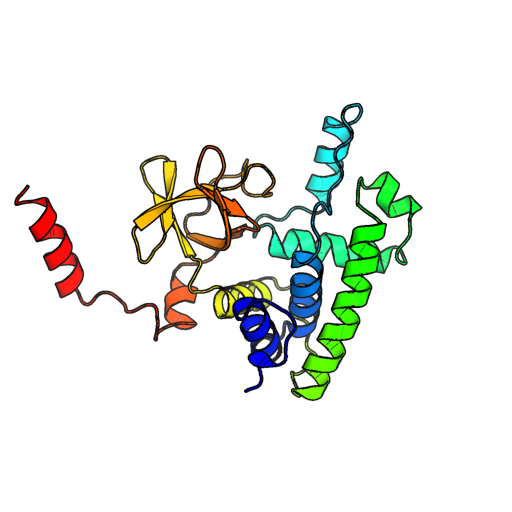189 VAL A C 1
ATOM 1526 O O . VAL A 1 189 ? 5.402 0.912 1.147 1.00 98.31 189 VAL A O 1
ATOM 1529 N N . THR A 1 190 ? 5.887 0.414 -0.991 1.00 98.38 190 THR A N 1
ATOM 1530 C CA . THR A 1 190 ? 5.988 -1.037 -0.806 1.00 98.38 190 THR A CA 1
ATOM 1531 C C . THR A 1 190 ? 7.271 -1.564 -1.426 1.00 98.38 190 THR A C 1
ATOM 1533 O O . THR A 1 190 ? 7.615 -1.201 -2.553 1.00 98.38 190 THR A O 1
ATOM 1536 N N . ALA A 1 191 ? 7.982 -2.404 -0.678 1.00 98.25 191 ALA A N 1
ATOM 1537 C CA . ALA A 1 191 ? 9.172 -3.102 -1.137 1.00 98.25 191 ALA A CA 1
ATOM 1538 C C . ALA A 1 191 ? 8.796 -4.178 -2.161 1.00 98.25 191 ALA A C 1
ATOM 1540 O O . ALA A 1 191 ? 7.771 -4.845 -2.029 1.00 98.25 191 ALA A O 1
ATOM 1541 N N . ILE A 1 192 ? 9.618 -4.324 -3.200 1.00 97.62 192 ILE A N 1
ATOM 1542 C CA . ILE A 1 192 ? 9.364 -5.267 -4.292 1.00 97.62 192 ILE A CA 1
ATOM 1543 C C . ILE A 1 192 ? 10.650 -5.928 -4.776 1.00 97.62 192 ILE A C 1
ATOM 1545 O O . ILE A 1 192 ? 11.756 -5.428 -4.552 1.00 97.62 192 ILE A O 1
ATOM 1549 N N . GLU A 1 193 ? 10.505 -7.007 -5.536 1.00 96.50 193 GLU A N 1
ATOM 1550 C CA . GLU A 1 193 ? 11.600 -7.556 -6.327 1.00 96.50 193 GLU A CA 1
ATOM 1551 C C . GLU A 1 193 ? 11.634 -6.935 -7.726 1.00 96.50 193 GLU A C 1
ATOM 1553 O O . GLU A 1 193 ? 10.613 -6.772 -8.396 1.00 96.50 193 GLU A O 1
ATOM 1558 N N . SER A 1 194 ? 12.834 -6.631 -8.228 1.00 94.56 194 SER A N 1
ATOM 1559 C CA . SER A 1 194 ? 12.985 -6.057 -9.570 1.00 94.56 194 SER A CA 1
ATOM 1560 C C . SER A 1 194 ? 12.534 -7.000 -10.685 1.00 94.56 194 SER A C 1
ATOM 1562 O O . SER A 1 194 ? 12.150 -6.530 -11.754 1.00 94.56 194 SER A O 1
ATOM 1564 N N . ALA A 1 195 ? 12.594 -8.316 -10.455 1.00 95.69 195 ALA A N 1
ATOM 1565 C CA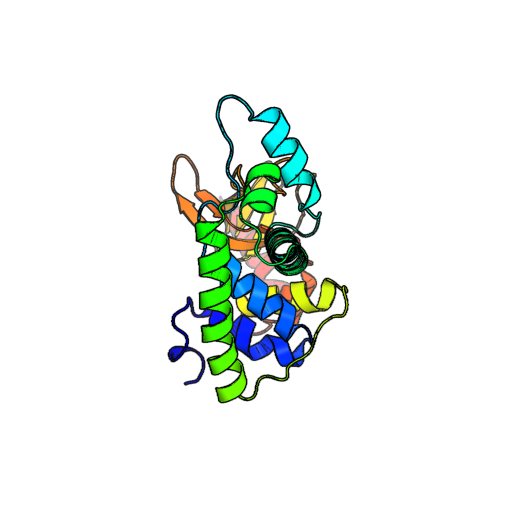 . ALA A 1 195 ? 12.149 -9.318 -11.421 1.00 95.69 195 ALA A CA 1
ATOM 1566 C C . ALA A 1 195 ? 10.657 -9.155 -11.750 1.00 95.69 195 ALA A C 1
ATOM 1568 O O . ALA A 1 195 ? 10.279 -9.214 -12.918 1.00 95.69 195 ALA A O 1
ATOM 1569 N N . TRP A 1 196 ? 9.830 -8.816 -10.755 1.00 96.69 196 TRP A N 1
ATOM 1570 C CA . TRP A 1 196 ? 8.386 -8.663 -10.937 1.00 96.69 196 TRP A CA 1
ATOM 1571 C C . TRP A 1 196 ? 8.032 -7.535 -11.910 1.00 96.69 196 TRP A C 1
ATOM 1573 O O . TRP A 1 196 ? 7.043 -7.633 -12.629 1.00 96.69 196 TRP A O 1
ATOM 1583 N N . LEU A 1 197 ? 8.848 -6.478 -11.995 1.00 95.12 197 LEU A N 1
ATOM 1584 C CA . LEU A 1 197 ? 8.640 -5.398 -12.968 1.00 95.12 197 LEU A CA 1
ATOM 1585 C C . LEU A 1 197 ? 8.772 -5.905 -14.412 1.00 95.12 197 LEU A C 1
ATOM 1587 O O . LEU A 1 197 ? 7.945 -5.572 -15.261 1.00 95.12 197 LEU A O 1
ATOM 1591 N N . LEU A 1 198 ? 9.785 -6.736 -14.679 1.00 92.69 198 LEU A N 1
ATOM 1592 C CA . LEU A 1 198 ? 10.009 -7.345 -15.993 1.00 92.69 198 LEU A CA 1
ATOM 1593 C C . LEU A 1 198 ? 8.926 -8.378 -16.323 1.00 92.69 198 LEU A C 1
ATOM 1595 O O . LEU A 1 198 ? 8.428 -8.403 -17.444 1.00 92.69 198 LEU A O 1
ATOM 1599 N N . GLU A 1 199 ? 8.543 -9.197 -15.345 1.00 94.25 199 GLU A N 1
ATOM 1600 C CA . GLU A 1 199 ? 7.540 -10.253 -15.515 1.00 94.25 199 GLU A CA 1
ATOM 1601 C C . GLU A 1 199 ? 6.132 -9.690 -15.747 1.00 94.25 199 GLU A C 1
ATOM 1603 O O . GLU A 1 199 ? 5.407 -10.163 -16.620 1.00 94.25 199 GLU A O 1
ATOM 1608 N N . LEU A 1 200 ? 5.739 -8.667 -14.983 1.00 95.12 200 LEU A N 1
ATOM 1609 C CA . LEU A 1 200 ? 4.359 -8.168 -14.950 1.00 95.12 200 LEU A CA 1
ATOM 1610 C C . LEU A 1 200 ? 4.111 -6.988 -15.894 1.00 95.12 200 LEU A C 1
ATOM 1612 O O . LEU A 1 200 ? 2.963 -6.696 -16.241 1.00 95.12 200 LEU A O 1
ATOM 1616 N N . ALA A 1 201 ? 5.165 -6.295 -16.324 1.00 93.56 201 ALA A N 1
ATOM 1617 C CA . ALA A 1 201 ? 5.066 -5.212 -17.295 1.00 93.56 201 ALA A CA 1
ATOM 1618 C C . ALA A 1 201 ? 6.190 -5.257 -18.350 1.00 93.56 201 ALA A C 1
ATOM 1620 O O . ALA A 1 201 ? 6.887 -4.259 -18.541 1.00 93.56 201 ALA A O 1
ATOM 1621 N N . PRO A 1 202 ? 6.325 -6.358 -19.117 1.00 92.19 202 PRO A N 1
ATOM 1622 C CA . PRO A 1 202 ? 7.377 -6.505 -20.134 1.00 92.19 202 PRO A CA 1
ATOM 1623 C C . PRO A 1 202 ? 7.261 -5.490 -21.284 1.00 92.19 202 PRO A C 1
ATOM 1625 O O . PRO A 1 202 ? 8.236 -5.164 -21.953 1.00 92.19 202 PRO A O 1
ATOM 1628 N N . HIS A 1 203 ? 6.060 -4.950 -21.512 1.00 89.62 203 HIS A N 1
ATOM 1629 C CA . HIS A 1 203 ? 5.813 -3.876 -22.478 1.00 89.62 203 HIS A CA 1
ATOM 1630 C C . HIS A 1 203 ? 6.379 -2.520 -22.024 1.00 89.62 203 HIS A C 1
ATOM 1632 O O . HIS A 1 203 ? 6.597 -1.641 -22.853 1.00 89.62 203 HIS A O 1
ATOM 1638 N N . PHE A 1 204 ? 6.588 -2.339 -20.717 1.00 89.75 204 PHE A N 1
ATOM 1639 C CA . PHE A 1 204 ? 7.107 -1.108 -20.122 1.00 89.75 204 PHE A CA 1
ATOM 1640 C C . PHE A 1 204 ? 8.584 -1.245 -19.746 1.00 89.75 204 PHE A C 1
ATOM 1642 O O . PHE A 1 204 ? 9.375 -0.333 -19.982 1.00 89.75 204 PHE A O 1
ATOM 1649 N N . TYR A 1 205 ? 8.966 -2.398 -19.195 1.00 87.75 205 TYR A N 1
ATOM 1650 C CA . TYR A 1 205 ? 10.335 -2.726 -18.834 1.00 87.75 205 TYR A CA 1
ATOM 1651 C C . TYR A 1 205 ? 10.927 -3.696 -19.847 1.00 87.75 205 TYR A C 1
ATOM 1653 O O . TYR A 1 205 ? 10.632 -4.887 -19.839 1.00 87.75 205 TYR A O 1
ATOM 1661 N N . GLN A 1 206 ? 11.809 -3.189 -20.702 1.00 79.00 206 GLN A N 1
ATOM 1662 C CA . GLN A 1 206 ? 12.632 -4.031 -21.559 1.00 79.00 206 GLN A CA 1
ATOM 1663 C C . GLN A 1 206 ? 13.954 -4.298 -20.846 1.00 79.00 206 GLN A C 1
ATOM 1665 O O . GLN A 1 206 ? 14.606 -3.366 -20.362 1.00 79.00 206 GLN A O 1
ATOM 1670 N N . GLN A 1 207 ? 14.371 -5.565 -20.795 1.00 60.53 207 GLN A N 1
ATOM 1671 C CA . GLN A 1 207 ? 15.758 -5.893 -20.486 1.00 60.53 207 GLN A CA 1
ATOM 1672 C C . GLN A 1 207 ? 16.607 -5.112 -21.481 1.00 60.53 207 GLN A C 1
ATOM 1674 O O . GLN A 1 207 ? 16.486 -5.316 -22.688 1.00 60.53 207 GLN A O 1
ATOM 1679 N N . GLY A 1 208 ? 17.403 -4.162 -20.989 1.00 54.53 208 GLY A N 1
ATOM 1680 C CA . GLY A 1 208 ? 18.303 -3.419 -21.849 1.00 54.53 208 GLY A CA 1
ATOM 1681 C C . GLY A 1 208 ? 19.180 -4.427 -22.571 1.00 54.53 208 GLY A C 1
ATOM 1682 O O . GLY A 1 208 ? 20.092 -4.988 -21.966 1.00 54.53 208 GLY A O 1
ATOM 1683 N N . THR A 1 209 ? 18.905 -4.677 -23.854 1.00 42.06 209 THR A N 1
ATOM 1684 C CA . THR A 1 209 ? 19.862 -5.351 -24.725 1.00 42.06 209 THR A CA 1
ATOM 1685 C C . THR A 1 209 ? 21.185 -4.641 -24.512 1.00 42.06 209 THR A C 1
ATOM 1687 O O . THR A 1 209 ? 21.221 -3.410 -24.508 1.00 42.06 209 THR A O 1
ATOM 1690 N N . HIS A 1 210 ? 22.249 -5.409 -24.308 1.00 45.25 210 HIS A N 1
ATOM 1691 C CA . HIS A 1 210 ? 23.607 -4.998 -23.934 1.00 45.25 210 HIS A CA 1
ATOM 1692 C C . HIS A 1 210 ? 24.154 -3.739 -24.670 1.00 45.25 210 HIS A C 1
ATOM 1694 O O . HIS A 1 210 ? 25.086 -3.079 -24.209 1.00 45.25 210 HIS A O 1
ATOM 1700 N N . LEU A 1 211 ? 23.546 -3.379 -25.803 1.00 44.91 211 LEU A N 1
ATOM 1701 C CA . LEU A 1 211 ? 23.749 -2.178 -26.612 1.00 44.91 211 LEU A CA 1
ATOM 1702 C C . LEU A 1 211 ? 23.308 -0.857 -25.936 1.00 44.91 211 LEU A C 1
ATOM 1704 O O . LEU A 1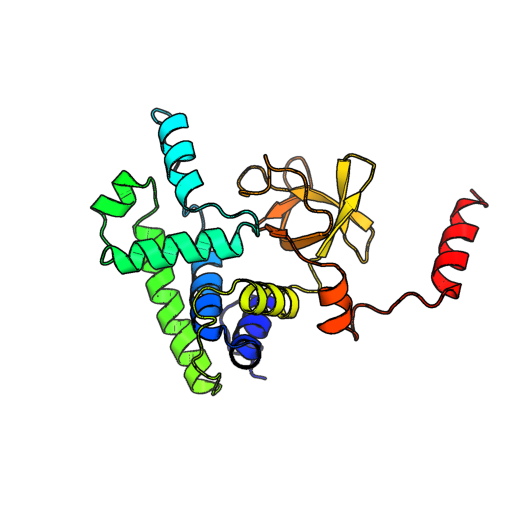 211 ? 24.016 0.141 -26.064 1.00 44.91 211 LEU A O 1
ATOM 1708 N N . SER A 1 212 ? 22.210 -0.819 -25.168 1.00 50.56 212 SER A N 1
ATOM 1709 C CA . SER A 1 212 ? 21.718 0.424 -24.534 1.00 50.56 212 SER A CA 1
ATOM 1710 C C . SER A 1 212 ? 22.550 0.839 -23.312 1.00 50.56 212 SER A C 1
ATOM 1712 O O . SER A 1 212 ? 22.749 2.029 -23.058 1.00 50.56 212 SER A O 1
ATOM 1714 N N . LEU A 1 213 ? 23.121 -0.139 -22.603 1.00 51.94 213 LEU A N 1
ATOM 1715 C CA . LEU A 1 213 ? 24.063 0.078 -21.500 1.00 51.94 213 LEU A CA 1
ATOM 1716 C C . LEU A 1 213 ? 25.426 0.589 -21.995 1.00 51.94 213 LEU A C 1
ATOM 1718 O O . LEU A 1 213 ? 26.020 1.447 -21.342 1.00 51.94 213 LEU A O 1
ATOM 1722 N N . LYS A 1 214 ? 25.901 0.126 -23.164 1.00 47.47 214 LYS A N 1
ATOM 1723 C CA . LYS A 1 214 ? 27.099 0.685 -23.820 1.00 47.47 214 LYS A CA 1
ATOM 1724 C C . LYS A 1 214 ? 26.870 2.125 -24.290 1.00 47.47 214 LYS A C 1
ATOM 1726 O O . LYS A 1 214 ? 27.725 2.967 -24.046 1.00 47.47 214 LYS A O 1
ATOM 1731 N N . ALA A 1 215 ? 25.707 2.431 -24.869 1.00 52.34 215 ALA A N 1
ATOM 1732 C CA . ALA A 1 215 ? 25.379 3.786 -25.322 1.00 52.34 215 ALA A CA 1
ATOM 1733 C C . ALA A 1 215 ? 25.260 4.800 -24.165 1.00 52.34 215 ALA A C 1
ATOM 1735 O O . ALA A 1 215 ? 25.712 5.937 -24.295 1.00 52.34 215 ALA A O 1
ATOM 1736 N N . LYS A 1 216 ? 24.705 4.392 -23.012 1.00 53.31 216 LYS A N 1
ATOM 1737 C CA . LYS A 1 216 ? 24.679 5.236 -21.802 1.00 53.31 216 LYS A CA 1
ATOM 1738 C C . LYS A 1 216 ? 26.060 5.402 -21.157 1.00 53.31 216 LYS A C 1
ATOM 1740 O O . LYS A 1 216 ? 26.331 6.473 -20.634 1.00 53.31 216 LYS A O 1
ATOM 1745 N N . ARG A 1 217 ? 26.937 4.390 -21.206 1.00 51.19 217 ARG A N 1
ATOM 1746 C CA . ARG A 1 217 ? 28.320 4.496 -20.696 1.00 51.19 217 ARG A CA 1
ATOM 1747 C C . ARG A 1 217 ? 29.220 5.363 -21.581 1.00 51.19 217 ARG A C 1
ATOM 1749 O O . ARG A 1 217 ? 29.997 6.135 -21.038 1.00 51.19 217 ARG A O 1
ATOM 1756 N N . ALA A 1 218 ? 29.070 5.291 -22.905 1.00 49.34 218 ALA A N 1
ATOM 1757 C CA . ALA A 1 218 ? 29.834 6.118 -23.842 1.00 49.34 218 ALA A CA 1
ATOM 1758 C C . ALA A 1 218 ? 29.537 7.620 -23.669 1.00 49.34 218 ALA A C 1
ATOM 1760 O O . ALA A 1 218 ? 30.454 8.426 -23.607 1.00 49.34 218 ALA A O 1
ATOM 1761 N N . LYS A 1 219 ? 28.268 7.997 -23.454 1.00 49.75 219 LYS A N 1
ATOM 1762 C CA . LYS A 1 219 ? 27.880 9.402 -23.212 1.00 49.75 219 LYS A CA 1
ATOM 1763 C C . LYS A 1 219 ? 28.408 10.013 -21.907 1.00 49.75 219 LYS A C 1
ATOM 1765 O O . LYS A 1 219 ? 28.353 11.225 -21.766 1.00 49.75 219 LYS A O 1
ATOM 1770 N N . VAL A 1 220 ? 28.870 9.195 -20.961 1.00 53.69 220 VAL A N 1
ATOM 1771 C CA . VAL A 1 220 ? 29.434 9.653 -19.677 1.00 53.69 220 VAL A CA 1
ATOM 1772 C C . VAL A 1 220 ? 30.966 9.751 -19.737 1.00 53.69 220 VAL A C 1
ATOM 1774 O O . VAL A 1 220 ? 31.560 10.357 -18.860 1.00 53.69 220 VAL A O 1
ATOM 1777 N N . GLN A 1 221 ? 31.611 9.169 -20.754 1.00 43.12 221 GLN A N 1
ATOM 1778 C CA . GLN A 1 221 ? 33.065 9.268 -20.956 1.00 43.12 221 GLN A CA 1
ATOM 1779 C C . GLN A 1 221 ? 33.481 10.401 -21.908 1.00 43.12 221 GLN A C 1
ATOM 1781 O O . GLN A 1 221 ? 34.653 10.756 -21.917 1.00 43.12 221 GLN A O 1
ATOM 1786 N N . ASP A 1 222 ? 32.535 10.976 -22.657 1.00 43.97 222 ASP A N 1
ATOM 1787 C CA . ASP A 1 222 ? 32.751 12.127 -23.552 1.00 43.97 222 ASP A CA 1
ATOM 1788 C C . ASP A 1 222 ? 32.325 13.480 -22.922 1.00 43.97 222 ASP A C 1
ATOM 1790 O O . ASP A 1 222 ? 32.097 14.458 -23.638 1.00 43.97 222 ASP A O 1
ATOM 1794 N N . GLN A 1 223 ? 32.191 13.546 -21.591 1.00 37.97 223 GLN A N 1
ATOM 1795 C CA . GLN A 1 223 ? 32.029 14.780 -20.801 1.00 37.97 223 GLN A CA 1
ATOM 1796 C C . GLN A 1 223 ? 33.121 14.860 -19.738 1.00 37.97 223 GLN A C 1
ATOM 1798 O O . GLN A 1 223 ? 33.605 15.988 -19.502 1.00 37.97 223 GLN A O 1
#

InterPro domain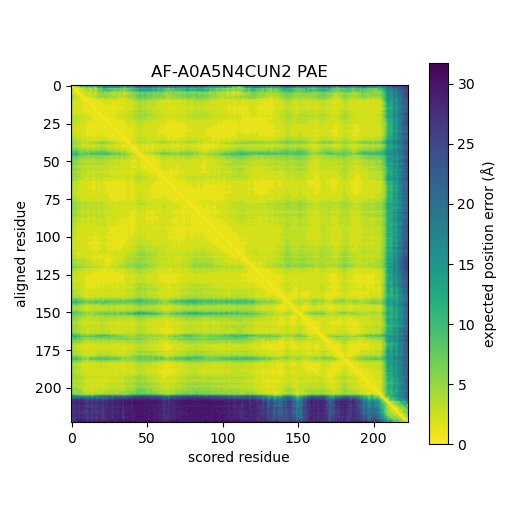s:
  IPR007502 Helicase-associated domain [SM00847] (2-69)
  IPR011709 DEAD-box helicase, OB fold [PF07717] (127-203)
  IPR027417 P-loop containing nucleoside triphosphate hydrolase [SSF52540] (3-151)

pLDDT: mean 92.17, std 13.16, range [37.97, 98.75]